Protein AF-A0AAT9WGT0-F1 (afdb_monomer_lite)

Structure (mmCIF, N/CA/C/O backbone):
data_AF-A0AAT9WGT0-F1
#
_entry.id   AF-A0AAT9WGT0-F1
#
loop_
_atom_site.group_PDB
_atom_site.id
_atom_site.type_symbol
_atom_site.label_atom_id
_atom_site.label_alt_id
_atom_site.label_comp_id
_atom_site.label_asym_id
_atom_site.label_entity_id
_atom_site.label_seq_id
_atom_site.pdbx_PDB_ins_code
_atom_site.Cartn_x
_atom_site.Cartn_y
_atom_site.Cartn_z
_atom_site.occupancy
_atom_site.B_iso_or_equiv
_atom_site.auth_seq_id
_atom_site.auth_comp_id
_atom_site.auth_asym_id
_atom_site.auth_atom_id
_atom_site.pdbx_PDB_model_num
ATOM 1 N N . MET A 1 1 ? 26.922 -27.627 -72.616 1.00 22.92 1 MET A N 1
ATOM 2 C CA . MET A 1 1 ? 28.156 -28.008 -71.895 1.00 22.92 1 MET A CA 1
ATOM 3 C C . MET A 1 1 ? 28.439 -26.977 -70.806 1.00 22.92 1 MET A C 1
ATOM 5 O O . MET A 1 1 ? 28.088 -25.823 -71.011 1.00 22.92 1 MET A O 1
ATOM 9 N N . PRO A 1 2 ? 28.958 -27.408 -69.646 1.00 31.73 2 PRO A N 1
ATOM 10 C CA . PRO A 1 2 ? 28.602 -26.884 -68.323 1.00 31.73 2 PRO A CA 1
ATOM 11 C C . PRO A 1 2 ? 29.781 -26.220 -67.585 1.00 31.73 2 PRO A C 1
ATOM 13 O O . PRO A 1 2 ? 30.921 -26.366 -68.011 1.00 31.73 2 PRO A O 1
ATOM 16 N N . ARG A 1 3 ? 29.499 -25.550 -66.454 1.00 24.75 3 ARG A N 1
ATOM 17 C CA . ARG A 1 3 ? 30.374 -25.353 -65.267 1.00 24.75 3 ARG A CA 1
ATOM 18 C C . ARG A 1 3 ? 29.529 -24.653 -64.178 1.00 24.75 3 ARG A C 1
ATOM 20 O O . ARG A 1 3 ? 29.144 -23.514 -64.373 1.00 24.75 3 ARG A O 1
ATOM 27 N N . HIS A 1 4 ? 28.903 -25.366 -63.239 1.00 22.34 4 HIS A N 1
ATOM 28 C CA . HIS A 1 4 ? 29.410 -25.942 -61.980 1.00 22.34 4 HIS A CA 1
ATOM 29 C C . HIS A 1 4 ? 29.626 -24.954 -60.807 1.00 22.34 4 HIS A C 1
ATOM 31 O O . HIS A 1 4 ? 30.454 -24.059 -60.921 1.00 22.34 4 HIS A O 1
ATOM 37 N N . PHE A 1 5 ? 28.983 -25.305 -59.667 1.00 22.56 5 PHE A N 1
ATOM 38 C CA . PHE A 1 5 ? 29.388 -25.115 -58.248 1.00 22.56 5 PHE A CA 1
ATOM 39 C C . PHE A 1 5 ? 29.314 -23.689 -57.629 1.00 22.56 5 PHE A C 1
ATOM 41 O O . PHE A 1 5 ? 29.598 -22.726 -58.315 1.00 22.56 5 PHE A O 1
ATOM 48 N N . ILE A 1 6 ? 28.930 -23.412 -56.363 1.00 23.70 6 ILE A N 1
ATOM 49 C CA . ILE A 1 6 ? 28.814 -24.143 -55.074 1.00 23.70 6 ILE A CA 1
ATOM 50 C C . ILE A 1 6 ? 27.831 -23.386 -54.128 1.00 23.70 6 ILE A C 1
ATOM 52 O O . ILE A 1 6 ? 27.679 -22.172 -54.232 1.00 23.70 6 ILE A O 1
ATOM 56 N N . ARG A 1 7 ? 27.199 -24.100 -53.176 1.00 30.45 7 ARG A N 1
ATOM 57 C CA . ARG A 1 7 ? 26.467 -23.571 -51.997 1.00 30.45 7 ARG A CA 1
ATOM 58 C C . ARG A 1 7 ? 27.414 -22.914 -50.976 1.00 30.45 7 ARG A C 1
ATOM 60 O O . ARG A 1 7 ? 28.405 -23.546 -50.642 1.00 30.45 7 ARG A O 1
ATOM 67 N N . LEU A 1 8 ? 27.027 -21.809 -50.327 1.00 23.64 8 LEU A N 1
ATOM 68 C CA . LEU A 1 8 ? 27.374 -21.556 -48.915 1.00 23.64 8 LEU A CA 1
ATOM 69 C C . LEU A 1 8 ? 26.485 -20.472 -48.289 1.00 23.64 8 LEU A C 1
ATOM 71 O O . LEU A 1 8 ? 26.276 -19.405 -48.855 1.00 23.64 8 LEU A O 1
ATOM 75 N N . ALA A 1 9 ? 25.951 -20.800 -47.115 1.00 26.11 9 ALA A N 1
ATOM 76 C CA . ALA A 1 9 ? 25.247 -19.911 -46.205 1.00 26.11 9 ALA A CA 1
ATOM 77 C C . ALA A 1 9 ? 26.239 -19.024 -45.436 1.00 26.11 9 ALA A C 1
ATOM 79 O O . ALA A 1 9 ? 27.312 -19.509 -45.093 1.00 26.11 9 ALA A O 1
ATOM 80 N N . ALA A 1 10 ? 25.842 -17.797 -45.082 1.00 22.72 10 ALA A N 1
ATOM 81 C CA . ALA A 1 10 ? 26.187 -17.159 -43.805 1.00 22.72 10 ALA A CA 1
ATOM 82 C C . ALA A 1 10 ? 25.443 -15.822 -43.631 1.00 22.72 10 ALA A C 1
ATOM 84 O O . ALA A 1 10 ? 25.569 -14.914 -44.442 1.00 22.72 10 ALA A O 1
ATOM 85 N N . ALA A 1 11 ? 24.669 -15.768 -42.547 1.00 26.77 11 ALA A N 1
ATOM 86 C CA . ALA A 1 11 ? 24.395 -14.643 -41.654 1.00 26.77 11 ALA A CA 1
ATOM 87 C C . ALA A 1 11 ? 24.560 -13.187 -42.147 1.00 26.77 11 ALA A C 1
ATOM 89 O O . ALA A 1 11 ? 25.647 -12.704 -42.448 1.00 26.77 11 ALA A O 1
ATOM 90 N N . SER A 1 12 ? 23.487 -12.417 -41.981 1.00 28.22 12 SER A N 1
ATOM 91 C CA . SER A 1 12 ? 23.551 -11.023 -41.522 1.00 28.22 12 SER A CA 1
ATOM 92 C C . SER A 1 12 ? 22.423 -10.858 -40.500 1.00 28.22 12 SER A C 1
ATOM 94 O O . SER A 1 12 ? 21.251 -10.931 -40.849 1.00 28.22 12 SER A O 1
ATOM 96 N N . LEU A 1 13 ? 22.723 -11.037 -39.209 1.00 27.61 13 LEU A N 1
ATOM 97 C CA . LEU A 1 13 ? 22.906 -9.940 -38.248 1.00 27.61 13 LEU A CA 1
ATOM 98 C C . LEU A 1 13 ? 21.848 -8.833 -38.405 1.00 27.61 13 LEU A C 1
ATOM 100 O O . LEU A 1 13 ? 22.090 -7.804 -39.024 1.00 27.61 13 LEU A O 1
ATOM 104 N N . LEU A 1 14 ? 20.688 -9.038 -37.781 1.00 28.08 14 LEU A N 1
ATOM 105 C CA . LEU A 1 14 ? 19.844 -7.945 -37.303 1.00 28.08 14 LEU A CA 1
ATOM 106 C C . LEU A 1 14 ? 20.106 -7.807 -35.803 1.00 28.08 14 LEU A C 1
ATOM 108 O O . LEU A 1 14 ? 19.532 -8.516 -34.980 1.00 28.08 14 LEU A O 1
ATOM 112 N N . CYS A 1 15 ? 21.054 -6.935 -35.470 1.00 26.89 15 CYS A N 1
ATOM 113 C CA . CYS A 1 15 ? 21.268 -6.466 -34.111 1.00 26.89 15 CYS A CA 1
ATOM 114 C C . CYS A 1 15 ? 20.320 -5.304 -33.797 1.00 26.89 15 CYS A C 1
ATOM 116 O O . CYS A 1 15 ? 20.174 -4.399 -34.611 1.00 26.89 15 CYS A O 1
ATOM 118 N N . ALA A 1 16 ? 19.831 -5.330 -32.553 1.00 29.19 16 ALA A N 1
ATOM 119 C CA . ALA A 1 16 ? 19.392 -4.215 -31.710 1.00 29.19 16 ALA A CA 1
ATOM 120 C C . ALA A 1 16 ? 18.150 -3.428 -32.187 1.00 29.19 16 ALA A C 1
ATOM 122 O O . ALA A 1 16 ? 18.155 -2.772 -33.214 1.00 29.19 16 ALA A O 1
ATOM 123 N N . GLY A 1 17 ? 17.028 -3.421 -31.465 1.00 28.05 17 GLY A N 1
ATOM 124 C CA . GLY A 1 17 ? 16.919 -3.363 -30.005 1.00 28.05 17 GLY A CA 1
ATOM 125 C C . GLY A 1 17 ? 16.641 -1.930 -29.547 1.00 28.05 17 GLY A C 1
ATOM 126 O O . GLY A 1 17 ? 17.347 -1.417 -28.687 1.00 28.05 17 GLY A O 1
ATOM 127 N N . GLY A 1 18 ? 15.647 -1.278 -30.154 1.00 27.11 18 GLY A N 1
ATOM 128 C CA . GLY A 1 18 ? 14.974 -0.123 -29.571 1.00 27.11 18 GLY A CA 1
ATOM 129 C C . GLY A 1 18 ? 13.625 -0.601 -29.052 1.00 27.11 18 GLY A C 1
ATOM 130 O O . GLY A 1 18 ? 12.832 -1.123 -29.834 1.00 27.11 18 GLY A O 1
ATOM 131 N N . ALA A 1 19 ? 13.380 -0.482 -27.748 1.00 35.91 19 ALA A N 1
ATOM 132 C CA . ALA A 1 19 ? 12.039 -0.644 -27.207 1.00 35.91 19 ALA A CA 1
ATOM 133 C C . ALA A 1 19 ? 11.169 0.454 -27.836 1.00 35.91 19 ALA A C 1
ATOM 135 O O . ALA A 1 19 ? 11.303 1.637 -27.518 1.00 35.91 19 ALA A O 1
ATOM 136 N N . ALA A 1 20 ? 10.357 0.076 -28.822 1.00 32.91 20 ALA A N 1
ATOM 137 C CA . ALA A 1 20 ? 9.420 0.985 -29.452 1.00 32.91 20 ALA A CA 1
ATOM 138 C C . ALA A 1 20 ? 8.403 1.414 -28.388 1.00 32.91 20 ALA A C 1
ATOM 140 O O . ALA A 1 20 ? 7.598 0.606 -27.929 1.00 32.91 20 ALA A O 1
ATOM 141 N N . HIS A 1 21 ? 8.466 2.681 -27.983 1.00 40.47 21 HIS A N 1
ATOM 142 C CA . HIS A 1 21 ? 7.456 3.321 -27.152 1.00 40.47 21 HIS A CA 1
ATOM 143 C C . HIS A 1 21 ? 6.182 3.450 -27.997 1.00 40.47 21 HIS A C 1
ATOM 145 O O . HIS A 1 21 ? 6.021 4.404 -28.758 1.00 40.47 21 HIS A O 1
ATOM 151 N N . ALA A 1 22 ? 5.317 2.437 -27.953 1.00 42.09 22 ALA A N 1
ATOM 152 C CA . ALA A 1 22 ? 4.058 2.447 -28.686 1.00 42.09 22 ALA A CA 1
ATOM 153 C C . ALA A 1 22 ? 3.119 3.505 -28.080 1.00 42.09 22 ALA A C 1
ATOM 155 O O . ALA A 1 22 ? 2.748 3.414 -26.911 1.00 42.09 22 ALA A O 1
ATOM 156 N N . ALA A 1 23 ? 2.747 4.515 -28.870 1.00 41.59 23 ALA A N 1
ATOM 157 C CA . ALA A 1 23 ? 1.712 5.477 -28.503 1.00 41.59 23 ALA A CA 1
ATOM 158 C C . ALA A 1 23 ? 0.333 4.799 -28.574 1.00 41.59 23 ALA A C 1
ATOM 160 O O . ALA A 1 23 ? -0.003 4.183 -29.588 1.00 41.59 23 ALA A O 1
ATOM 161 N N . LEU A 1 24 ? -0.456 4.902 -27.503 1.00 44.50 24 LEU A N 1
ATOM 162 C CA . LEU A 1 24 ? -1.753 4.233 -27.373 1.00 44.50 24 LEU A CA 1
ATOM 163 C C . LEU A 1 24 ? -2.905 5.134 -27.848 1.00 44.50 24 LEU A C 1
ATOM 165 O O . LEU A 1 24 ? -2.933 6.328 -27.549 1.00 44.50 24 LEU A O 1
ATOM 169 N N . ALA A 1 25 ? -3.885 4.564 -28.559 1.00 39.75 25 ALA A N 1
ATOM 170 C CA . ALA A 1 25 ? -5.085 5.289 -28.985 1.00 39.75 25 ALA A CA 1
ATOM 171 C C . ALA A 1 25 ? -6.086 5.447 -27.817 1.00 39.75 25 ALA A C 1
ATOM 173 O O . ALA A 1 25 ? -6.301 4.487 -27.072 1.00 39.75 25 ALA A O 1
ATOM 174 N N . PRO A 1 26 ? -6.739 6.612 -27.638 1.00 37.81 26 PRO A N 1
ATOM 175 C CA . PRO A 1 26 ? -7.698 6.812 -26.554 1.00 37.81 26 PRO A CA 1
ATOM 176 C C . PRO A 1 26 ? -8.969 5.971 -26.763 1.00 37.81 26 PRO A C 1
ATOM 178 O O . PRO A 1 26 ? -9.553 5.964 -27.844 1.00 37.81 26 PRO A O 1
ATOM 181 N N . ALA A 1 27 ? -9.435 5.303 -25.705 1.00 48.12 27 ALA A N 1
ATOM 182 C CA . ALA A 1 27 ? -10.735 4.633 -25.649 1.00 48.12 27 ALA A CA 1
ATOM 183 C C . ALA A 1 27 ? -11.414 4.954 -24.308 1.00 48.12 27 ALA A C 1
ATOM 185 O O . ALA A 1 27 ? -10.742 5.056 -23.281 1.00 48.12 27 ALA A O 1
ATOM 186 N N . GLY A 1 28 ? -12.736 5.146 -24.318 1.00 38.56 28 GLY A N 1
ATOM 187 C CA . GLY A 1 28 ? -13.513 5.424 -23.106 1.00 38.56 28 GLY A CA 1
ATOM 188 C C . GLY A 1 28 ? -13.504 4.246 -22.126 1.00 38.56 28 GLY A C 1
ATOM 189 O O . GLY A 1 28 ? -13.424 3.092 -22.550 1.00 38.56 28 GLY A O 1
ATOM 190 N N . ALA A 1 29 ? -13.593 4.539 -20.825 1.00 39.00 29 ALA A N 1
ATOM 191 C CA . ALA A 1 29 ? -13.695 3.519 -19.783 1.00 39.00 29 ALA A CA 1
ATOM 192 C C . ALA A 1 29 ? -14.965 2.676 -19.991 1.00 39.00 29 ALA A C 1
ATOM 194 O O . ALA A 1 29 ? -16.061 3.223 -20.153 1.00 39.00 29 ALA A O 1
ATOM 195 N N . LYS A 1 30 ? -14.830 1.348 -19.992 1.00 43.78 30 LYS A N 1
ATOM 196 C CA . LYS A 1 30 ? -15.971 0.435 -19.873 1.00 43.78 30 LYS A CA 1
ATOM 197 C C . LYS A 1 30 ? -16.115 0.086 -18.392 1.00 43.78 30 LYS A C 1
ATOM 199 O O . LYS A 1 30 ? -15.119 -0.318 -17.803 1.00 43.78 30 LYS A O 1
ATOM 204 N N . PRO A 1 31 ? -17.303 0.221 -17.774 1.00 43.34 31 PRO A N 1
ATOM 205 C CA . PRO A 1 31 ? -17.485 -0.216 -16.398 1.00 43.34 31 PRO A CA 1
ATOM 206 C C . PRO A 1 31 ? -17.165 -1.706 -16.309 1.00 43.34 31 PRO A C 1
ATOM 208 O O . PRO A 1 31 ? -17.758 -2.501 -17.039 1.00 43.34 31 PRO A O 1
ATOM 211 N N . LEU A 1 32 ? -16.212 -2.046 -15.439 1.00 51.53 32 LEU A N 1
ATOM 212 C CA . LEU A 1 32 ? -15.601 -3.367 -15.391 1.00 51.53 32 LEU A CA 1
ATOM 213 C C . LEU A 1 32 ? -16.633 -4.485 -15.294 1.00 51.53 32 LEU A C 1
ATOM 215 O O . LEU A 1 32 ? -16.594 -5.373 -16.133 1.00 51.53 32 LEU A O 1
ATOM 219 N N . TYR A 1 33 ? -17.575 -4.434 -14.343 1.00 55.44 33 TYR A N 1
ATOM 220 C CA . TYR A 1 33 ? -18.602 -5.470 -14.189 1.00 55.44 33 TYR A CA 1
ATOM 221 C C . TYR A 1 33 ? -19.844 -4.985 -13.433 1.00 55.44 33 TYR A C 1
ATOM 223 O O . TYR A 1 33 ? -19.772 -4.104 -12.576 1.00 55.44 33 TYR A O 1
ATOM 231 N N . GLY A 1 34 ? -20.997 -5.598 -13.719 1.00 53.25 34 GLY A N 1
ATOM 232 C CA . GLY A 1 34 ? -22.237 -5.392 -12.964 1.00 53.25 34 GLY A CA 1
ATOM 233 C C . GLY A 1 34 ? -22.398 -6.402 -11.820 1.00 53.25 34 GLY A C 1
ATOM 234 O O . GLY A 1 34 ? -21.659 -7.378 -11.718 1.00 53.25 34 GLY A O 1
ATOM 235 N N . ARG A 1 35 ? -23.441 -6.240 -10.987 1.00 56.22 35 ARG A N 1
ATOM 236 C CA . ARG A 1 35 ? -23.780 -7.188 -9.894 1.00 56.22 35 ARG A CA 1
ATOM 237 C C . ARG A 1 35 ? -23.865 -8.663 -10.334 1.00 56.22 35 ARG A C 1
ATOM 239 O O . ARG A 1 35 ? -23.688 -9.552 -9.507 1.00 56.22 35 ARG A O 1
ATOM 246 N N . ALA A 1 36 ? -24.150 -8.930 -11.609 1.00 55.84 36 ALA A N 1
ATOM 247 C CA . ALA A 1 36 ? -24.270 -10.281 -12.160 1.00 55.84 36 ALA A CA 1
ATOM 248 C C . ALA A 1 36 ? -22.932 -11.048 -12.215 1.00 55.84 36 ALA A C 1
ATOM 250 O O . ALA A 1 36 ? -22.929 -12.276 -12.181 1.00 55.84 36 ALA A O 1
ATOM 251 N N . ASP A 1 37 ? -21.796 -10.350 -12.241 1.00 66.19 37 ASP A N 1
ATOM 252 C CA . ASP A 1 37 ? -20.467 -10.967 -12.328 1.00 66.19 37 ASP A CA 1
ATOM 253 C C . ASP A 1 37 ? -19.842 -11.255 -10.951 1.00 66.19 37 ASP A C 1
ATOM 255 O O . ASP A 1 37 ? -18.788 -11.892 -10.859 1.00 66.19 37 ASP A O 1
ATOM 259 N N . CYS A 1 38 ? -20.509 -10.838 -9.869 1.00 70.25 38 CYS A N 1
ATOM 260 C CA . CYS A 1 38 ? -20.017 -10.932 -8.495 1.00 70.25 38 CYS A CA 1
ATOM 261 C C . CYS A 1 38 ? -19.616 -12.355 -8.088 1.00 70.25 38 CYS A C 1
ATOM 263 O O . CYS A 1 38 ? -18.569 -12.548 -7.472 1.00 70.25 38 CYS A O 1
ATOM 265 N N . ALA A 1 39 ? -20.410 -13.366 -8.458 1.00 65.75 39 ALA A N 1
ATOM 266 C CA . ALA A 1 39 ? -20.108 -14.758 -8.124 1.00 65.75 39 ALA A CA 1
ATOM 267 C C . ALA A 1 39 ? -18.830 -15.255 -8.824 1.00 65.75 39 ALA A C 1
ATOM 269 O O . ALA A 1 39 ? -18.013 -15.928 -8.201 1.00 65.75 39 ALA A O 1
ATOM 270 N N . ARG A 1 40 ? -18.616 -14.869 -10.091 1.00 65.94 40 ARG A N 1
ATOM 271 C CA . ARG A 1 40 ? -17.424 -15.233 -10.875 1.00 65.94 40 ARG A CA 1
ATOM 272 C C . ARG A 1 40 ? -16.168 -14.568 -10.315 1.00 65.94 40 ARG A C 1
ATOM 274 O O . ARG A 1 40 ? -15.143 -15.224 -10.132 1.00 65.94 40 ARG A O 1
ATOM 281 N N . MET A 1 41 ? -16.260 -13.273 -10.011 1.00 66.31 41 MET A N 1
ATOM 282 C CA . MET A 1 41 ? -15.137 -12.514 -9.466 1.00 66.31 41 MET A CA 1
ATOM 283 C C . MET A 1 41 ? -14.771 -12.990 -8.057 1.00 66.31 41 MET A C 1
ATOM 285 O O . MET A 1 41 ? -13.594 -13.192 -7.784 1.00 66.31 41 MET A O 1
ATOM 289 N N . LEU A 1 42 ? -15.735 -13.269 -7.177 1.00 68.38 42 LEU A N 1
ATOM 290 C CA . LEU A 1 42 ? -15.436 -13.830 -5.852 1.00 68.38 42 LEU A CA 1
ATOM 291 C C . LEU A 1 42 ? -14.848 -15.249 -5.932 1.00 68.38 42 LEU A C 1
ATOM 293 O O . LEU A 1 42 ? -13.965 -15.587 -5.148 1.00 68.38 42 LEU A O 1
ATOM 297 N N . ALA A 1 43 ? -15.281 -16.062 -6.902 1.00 63.84 43 ALA A N 1
ATOM 298 C CA . ALA A 1 43 ? -14.835 -17.448 -7.075 1.00 63.84 43 ALA A CA 1
ATOM 299 C C . ALA A 1 43 ? -13.426 -17.606 -7.673 1.00 63.84 43 ALA A C 1
ATOM 301 O O . ALA A 1 43 ? -12.976 -18.728 -7.897 1.00 63.84 43 ALA A O 1
ATOM 302 N N . GLY A 1 44 ? -12.710 -16.517 -7.961 1.00 58.69 44 GLY A N 1
ATOM 303 C CA . GLY A 1 44 ? -11.356 -16.643 -8.499 1.00 58.69 44 GLY A CA 1
ATOM 304 C C . GLY A 1 44 ? -11.302 -16.987 -9.997 1.00 58.69 44 GLY A C 1
ATOM 305 O O . GLY A 1 44 ? -10.216 -17.185 -10.533 1.00 58.69 44 GLY A O 1
ATOM 306 N N . THR A 1 45 ? -12.434 -17.020 -10.706 1.00 52.50 45 THR A N 1
ATOM 307 C CA . THR A 1 45 ? -12.472 -17.418 -12.122 1.00 52.50 45 THR A CA 1
ATOM 308 C C . THR A 1 45 ? -12.053 -16.247 -13.027 1.00 52.50 45 THR A C 1
ATOM 310 O O . THR A 1 45 ? -12.518 -15.129 -12.790 1.00 52.50 45 THR A O 1
ATOM 313 N N . PRO A 1 46 ? -11.186 -16.451 -14.039 1.00 48.38 46 PRO A N 1
ATOM 314 C CA . PRO A 1 46 ? -10.789 -15.394 -14.973 1.00 48.38 46 PRO A CA 1
ATOM 315 C C . PRO A 1 46 ? -12.004 -14.770 -15.675 1.00 48.38 46 PRO A C 1
ATOM 317 O O . PRO A 1 46 ? -12.923 -15.499 -16.060 1.00 48.38 46 PRO A O 1
ATOM 320 N N . ALA A 1 47 ? -12.014 -13.447 -15.878 1.00 49.75 47 ALA A N 1
ATOM 321 C CA . ALA A 1 47 ? -12.807 -12.881 -16.966 1.00 49.75 47 ALA A CA 1
ATOM 322 C C . ALA A 1 47 ? -12.094 -13.167 -18.300 1.00 49.75 47 ALA A C 1
ATOM 324 O O . ALA A 1 47 ? -10.996 -13.736 -18.324 1.00 49.75 47 ALA A O 1
ATOM 325 N N . ALA A 1 48 ? -12.750 -12.842 -19.417 1.00 48.34 48 ALA A N 1
ATOM 326 C CA . ALA A 1 48 ? -12.138 -13.001 -20.730 1.00 48.34 48 ALA A CA 1
ATOM 327 C C . ALA A 1 48 ? -10.754 -12.313 -20.738 1.00 48.34 48 ALA A C 1
ATOM 329 O O . ALA A 1 48 ? -10.626 -11.224 -20.177 1.00 48.34 48 ALA A O 1
ATOM 330 N N . PRO A 1 49 ? -9.713 -12.952 -21.306 1.00 50.28 49 PRO A N 1
ATOM 331 C CA . PRO A 1 49 ? -8.384 -12.356 -21.371 1.00 50.28 49 PRO A CA 1
ATOM 332 C C . PRO A 1 49 ? -8.464 -10.984 -22.038 1.00 50.28 49 PRO A C 1
ATOM 334 O O . PRO A 1 49 ? -9.330 -10.791 -22.894 1.00 50.28 49 PRO A O 1
ATOM 337 N N . ILE A 1 50 ? -7.547 -10.081 -21.659 1.00 53.88 50 ILE A N 1
ATOM 338 C CA . ILE A 1 50 ? -7.341 -8.786 -22.321 1.00 53.88 50 ILE A CA 1
ATOM 339 C C . ILE A 1 50 ? -7.589 -8.950 -23.811 1.00 53.88 50 ILE A C 1
ATOM 341 O O . ILE A 1 50 ? -6.968 -9.806 -24.455 1.00 53.88 50 ILE A O 1
ATOM 345 N N . ASP A 1 51 ? -8.540 -8.165 -24.316 1.00 52.47 51 ASP A N 1
ATOM 346 C CA . ASP A 1 51 ? -8.886 -8.152 -25.725 1.00 52.47 51 ASP A CA 1
ATOM 347 C C . ASP A 1 51 ? -7.585 -8.082 -26.533 1.00 52.47 51 ASP A C 1
ATOM 349 O O . ASP A 1 51 ? -6.707 -7.261 -26.237 1.00 52.47 51 ASP A O 1
ATOM 353 N N . ARG A 1 52 ? -7.43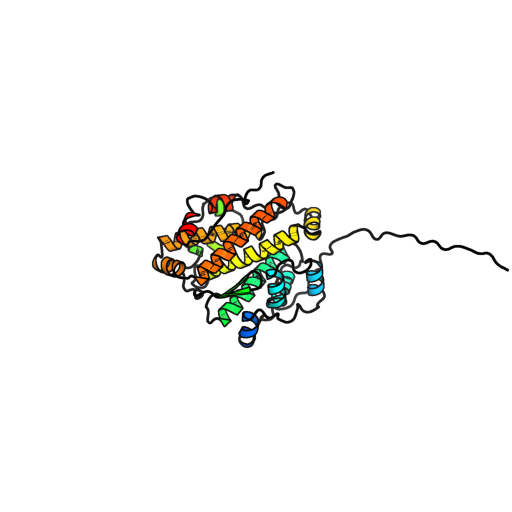6 -8.971 -27.526 1.00 54.53 52 ARG A N 1
ATOM 354 C CA . ARG A 1 52 ? -6.217 -9.154 -28.343 1.00 54.53 52 ARG A CA 1
ATOM 355 C C . ARG A 1 52 ? -5.978 -7.973 -29.297 1.00 54.53 52 ARG A C 1
ATOM 357 O O . ARG A 1 52 ? -5.509 -8.141 -30.420 1.00 54.53 52 ARG A O 1
ATOM 364 N N . THR A 1 53 ? -6.329 -6.775 -28.854 1.00 61.41 53 THR A N 1
ATOM 365 C CA . THR A 1 53 ? -5.908 -5.494 -29.397 1.00 61.41 53 THR A CA 1
ATOM 366 C C . THR A 1 53 ? -4.382 -5.437 -29.477 1.00 61.41 53 THR A C 1
ATOM 368 O O . THR A 1 53 ? -3.675 -6.104 -28.715 1.00 61.41 53 THR A O 1
ATOM 371 N N . ALA A 1 54 ? -3.863 -4.629 -30.403 1.00 66.00 54 ALA A N 1
ATOM 372 C CA . ALA A 1 54 ? -2.422 -4.415 -30.539 1.00 66.00 54 ALA A CA 1
ATOM 373 C C . ALA A 1 54 ? -1.786 -3.957 -29.210 1.00 66.00 54 ALA A C 1
ATOM 375 O O . ALA A 1 54 ? -0.702 -4.419 -28.863 1.00 66.00 54 ALA A O 1
ATOM 376 N N . ASP A 1 55 ? -2.507 -3.140 -28.437 1.00 61.78 55 ASP A N 1
ATOM 377 C CA . ASP A 1 55 ? -2.103 -2.653 -27.114 1.00 61.78 55 ASP A CA 1
ATOM 378 C C . ASP A 1 55 ? -1.961 -3.796 -26.098 1.00 61.78 55 ASP A C 1
ATOM 380 O O . ASP A 1 55 ? -0.950 -3.900 -25.405 1.00 61.78 55 ASP A O 1
ATOM 384 N N . GLY A 1 56 ? -2.952 -4.692 -26.037 1.00 68.44 56 GLY A N 1
ATOM 385 C CA . GLY A 1 56 ? -2.914 -5.873 -25.176 1.00 68.44 56 GLY A CA 1
ATOM 386 C C . GLY A 1 56 ? -1.765 -6.814 -25.535 1.00 68.44 56 GLY A C 1
ATOM 387 O O . GLY A 1 56 ? -1.079 -7.322 -24.651 1.00 68.44 56 GLY A O 1
ATOM 388 N N . ALA A 1 57 ? -1.499 -6.999 -26.831 1.00 70.25 57 ALA A N 1
ATOM 389 C CA . ALA A 1 57 ? -0.358 -7.780 -27.301 1.00 70.25 57 ALA A CA 1
ATOM 390 C C . ALA A 1 57 ? 0.988 -7.120 -26.952 1.00 70.25 57 ALA A C 1
ATOM 392 O O . ALA A 1 57 ? 1.904 -7.816 -26.522 1.00 70.25 57 ALA A O 1
ATOM 393 N N . ALA A 1 58 ? 1.105 -5.795 -27.091 1.00 68.19 58 ALA A N 1
ATOM 394 C CA . ALA A 1 58 ? 2.308 -5.049 -26.723 1.00 68.19 58 ALA A CA 1
ATOM 395 C C . ALA A 1 58 ? 2.575 -5.107 -25.211 1.00 68.19 58 ALA A C 1
ATOM 397 O O . ALA A 1 58 ? 3.704 -5.367 -24.801 1.00 68.19 58 ALA A O 1
ATOM 398 N N . LEU A 1 59 ? 1.536 -4.950 -24.384 1.00 72.56 59 LEU A N 1
ATOM 399 C CA . LEU A 1 59 ? 1.634 -5.095 -22.933 1.00 72.56 59 LEU A CA 1
ATOM 400 C C . LEU A 1 59 ? 2.060 -6.513 -22.539 1.00 72.56 59 LEU A C 1
ATOM 402 O O . LEU A 1 59 ? 2.994 -6.674 -21.762 1.00 72.56 59 LEU A O 1
ATOM 406 N N . LEU A 1 60 ? 1.419 -7.545 -23.093 1.00 72.94 60 LEU A N 1
ATOM 407 C CA . LEU A 1 60 ? 1.780 -8.943 -22.829 1.00 72.94 60 LEU A CA 1
ATOM 408 C C . LEU A 1 60 ? 3.174 -9.312 -23.355 1.00 72.94 60 LEU A C 1
ATOM 410 O O . LEU A 1 60 ? 3.785 -10.241 -22.840 1.00 72.94 60 LEU A O 1
ATOM 414 N N . ALA A 1 61 ? 3.681 -8.613 -24.372 1.00 69.75 61 ALA A N 1
ATOM 415 C CA . ALA A 1 61 ? 5.057 -8.765 -24.835 1.00 69.75 61 ALA A CA 1
ATOM 416 C C . ALA A 1 61 ? 6.063 -8.041 -23.921 1.00 69.75 61 ALA A C 1
ATOM 418 O O . ALA A 1 61 ? 7.188 -8.512 -23.761 1.00 69.75 61 ALA A O 1
ATOM 419 N N . ALA A 1 62 ? 5.669 -6.907 -23.330 1.00 65.88 62 ALA A N 1
ATOM 420 C CA . ALA A 1 62 ? 6.501 -6.108 -22.429 1.00 65.88 62 ALA A CA 1
ATOM 421 C C . ALA A 1 62 ? 6.552 -6.669 -20.999 1.00 65.88 62 ALA A C 1
ATOM 423 O O . ALA A 1 62 ? 7.578 -6.554 -20.331 1.00 65.88 62 ALA A O 1
ATOM 424 N N . LEU A 1 63 ? 5.466 -7.290 -20.539 1.00 70.81 63 LEU A N 1
ATOM 425 C CA . LEU A 1 63 ? 5.399 -8.047 -19.296 1.00 70.81 63 LEU A CA 1
ATOM 426 C C . LEU A 1 63 ? 5.897 -9.468 -19.584 1.00 70.81 63 LEU A C 1
ATOM 428 O O . LEU A 1 63 ? 5.165 -10.241 -20.205 1.00 70.81 63 LEU A O 1
ATOM 432 N N . PRO A 1 64 ? 7.102 -9.877 -19.147 1.00 58.06 64 PRO A N 1
ATOM 433 C CA . PRO A 1 64 ? 7.465 -11.287 -19.241 1.00 58.06 64 PRO A CA 1
ATOM 434 C C . PRO A 1 64 ? 6.400 -12.085 -18.478 1.00 58.06 64 PRO A C 1
ATOM 436 O O . PRO A 1 64 ? 5.898 -11.569 -17.480 1.00 58.06 64 PRO A O 1
ATOM 439 N N . ALA A 1 65 ? 6.034 -13.272 -18.986 1.00 59.59 65 ALA A N 1
ATOM 440 C CA . ALA A 1 65 ? 4.917 -14.125 -18.540 1.00 59.59 65 ALA A CA 1
ATOM 441 C C . ALA A 1 65 ? 4.453 -13.853 -17.095 1.00 59.59 65 ALA A C 1
ATOM 443 O O . ALA A 1 65 ? 5.314 -13.830 -16.220 1.00 59.59 65 ALA A O 1
ATOM 444 N N . PRO A 1 66 ? 3.137 -13.687 -16.831 1.00 59.09 66 PRO A N 1
ATOM 445 C CA . PRO A 1 66 ? 2.613 -13.064 -15.613 1.00 59.09 66 PRO A CA 1
ATOM 446 C C . PRO A 1 66 ? 3.382 -13.496 -14.362 1.00 59.09 66 PRO A C 1
ATOM 448 O O . PRO A 1 66 ? 3.244 -14.623 -13.888 1.00 59.09 66 PRO A O 1
ATOM 451 N N . GLN A 1 67 ? 4.237 -12.586 -13.885 1.00 65.19 67 GLN A N 1
ATOM 452 C CA . GLN A 1 67 ? 5.318 -12.908 -12.946 1.00 65.19 67 GLN A CA 1
ATOM 453 C C . GLN A 1 67 ? 4.813 -13.236 -11.541 1.00 65.19 67 GLN A C 1
ATOM 455 O O . GLN A 1 67 ? 5.500 -13.896 -10.765 1.00 65.19 67 GLN A O 1
ATOM 460 N N . SER A 1 68 ? 3.589 -12.814 -11.221 1.00 75.75 68 SER A N 1
ATOM 461 C CA . SER A 1 68 ? 2.932 -13.127 -9.962 1.00 75.75 68 SER A CA 1
ATOM 462 C C . SER A 1 68 ? 1.460 -13.499 -10.174 1.00 75.75 68 SER A C 1
ATOM 464 O O . SER A 1 68 ? 0.816 -13.025 -11.122 1.00 75.75 68 SER A O 1
ATOM 466 N N . PRO A 1 69 ? 0.876 -14.306 -9.267 1.00 84.50 69 PRO A N 1
ATOM 467 C CA . PRO A 1 69 ? -0.562 -14.561 -9.245 1.00 84.50 69 PRO A CA 1
ATOM 468 C C . PRO A 1 69 ? -1.404 -13.279 -9.205 1.00 84.50 69 PRO A C 1
ATOM 470 O O . PRO A 1 69 ? -2.503 -13.262 -9.756 1.00 84.50 69 PRO A O 1
ATOM 473 N N . GLN A 1 70 ? -0.886 -12.201 -8.602 1.00 86.25 70 GLN A N 1
ATOM 474 C CA . GLN A 1 70 ? -1.555 -10.902 -8.576 1.00 86.25 70 GLN A CA 1
ATOM 475 C C . GLN A 1 70 ? -1.651 -10.287 -9.972 1.00 86.25 70 GLN A C 1
ATOM 477 O O . GLN A 1 70 ? -2.737 -9.919 -10.401 1.00 86.25 70 GLN A O 1
ATOM 482 N N . VAL A 1 71 ? -0.547 -10.250 -10.720 1.00 82.31 71 VAL A N 1
ATOM 483 C CA . VAL A 1 71 ? -0.525 -9.723 -12.094 1.00 82.31 71 VAL A CA 1
ATOM 484 C C . VAL A 1 71 ? -1.479 -10.510 -12.989 1.00 82.31 71 VAL A C 1
ATOM 486 O O . VAL A 1 71 ? -2.305 -9.921 -13.684 1.00 82.31 71 VAL A O 1
ATOM 489 N N . ALA A 1 72 ? -1.429 -11.846 -12.929 1.00 81.19 72 ALA A N 1
ATOM 490 C CA . ALA A 1 72 ? -2.350 -12.701 -13.681 1.00 81.19 72 ALA A CA 1
ATOM 491 C C . ALA A 1 72 ? -3.815 -12.383 -13.350 1.00 81.19 72 ALA A C 1
ATOM 493 O O . ALA A 1 72 ? -4.667 -12.302 -14.235 1.00 81.19 72 ALA A O 1
ATOM 494 N N . ARG A 1 73 ? -4.099 -12.180 -12.063 1.00 82.44 73 ARG A N 1
ATOM 495 C CA . ARG A 1 73 ? -5.432 -11.881 -11.566 1.00 82.44 73 ARG A CA 1
ATOM 496 C C . ARG A 1 73 ? -5.929 -10.507 -11.989 1.00 82.44 73 ARG A C 1
ATOM 498 O O . ARG A 1 73 ? -7.081 -10.415 -12.404 1.00 82.44 73 ARG A O 1
ATOM 505 N N . THR A 1 74 ? -5.091 -9.479 -11.927 1.00 84.12 74 THR A N 1
ATOM 506 C CA . THR A 1 74 ? -5.443 -8.130 -12.378 1.00 84.12 74 THR A CA 1
ATOM 507 C C . THR A 1 74 ? -5.663 -8.095 -13.882 1.00 84.12 74 THR A C 1
ATOM 509 O O . THR A 1 74 ? -6.651 -7.529 -14.322 1.00 84.12 74 THR A O 1
ATOM 512 N N . LEU A 1 75 ? -4.839 -8.773 -14.686 1.00 80.25 75 LEU A N 1
ATOM 513 C CA . LEU A 1 75 ? -5.056 -8.846 -16.138 1.00 80.25 75 LEU A CA 1
ATOM 514 C C . LEU A 1 75 ? -6.350 -9.596 -16.487 1.00 80.25 75 LEU A C 1
ATOM 516 O O . LEU A 1 75 ? -7.094 -9.175 -17.369 1.00 80.25 75 LEU A O 1
ATOM 520 N N . ALA A 1 76 ? -6.632 -10.698 -15.788 1.00 76.19 76 ALA A N 1
ATOM 521 C CA . ALA A 1 76 ? -7.833 -11.496 -16.012 1.00 76.19 76 ALA A CA 1
ATOM 522 C C . ALA A 1 76 ? -9.107 -10.845 -15.469 1.00 76.19 76 ALA A C 1
ATOM 524 O O . ALA A 1 76 ? -10.189 -11.145 -15.951 1.00 76.19 76 ALA A O 1
ATOM 525 N N . GLY A 1 77 ? -9.006 -10.039 -14.414 1.00 73.38 77 GLY A N 1
ATOM 526 C CA . GLY A 1 77 ? -10.143 -9.391 -13.774 1.00 73.38 77 GLY A CA 1
ATOM 527 C C . GLY A 1 77 ? -10.372 -7.985 -14.308 1.00 73.38 77 GLY A C 1
ATOM 528 O O . GLY A 1 77 ? -11.490 -7.648 -14.641 1.00 73.38 77 GLY A O 1
ATOM 529 N N . ALA A 1 78 ? -9.328 -7.177 -14.422 1.00 78.12 78 ALA A N 1
ATOM 530 C CA . ALA A 1 78 ? -9.380 -5.749 -14.719 1.00 78.12 78 ALA A CA 1
ATOM 531 C C . ALA A 1 78 ? -8.459 -5.326 -15.874 1.00 78.12 78 ALA A C 1
ATOM 533 O O . ALA A 1 78 ? -7.961 -4.204 -15.905 1.00 78.12 78 ALA A O 1
ATOM 534 N N . GLY A 1 79 ? -8.250 -6.208 -16.855 1.00 78.19 79 GLY A N 1
ATOM 535 C CA . GLY A 1 79 ? -7.405 -5.925 -18.015 1.00 78.19 79 GLY A CA 1
ATOM 536 C C . GLY A 1 79 ? -7.798 -4.663 -18.797 1.00 78.19 79 GLY A C 1
ATOM 537 O O . GLY A 1 79 ? -6.921 -3.927 -19.246 1.00 78.19 79 GLY A O 1
ATOM 538 N N . ASP A 1 80 ? -9.096 -4.368 -18.901 1.00 75.06 80 ASP A N 1
ATOM 539 C CA . ASP A 1 80 ? -9.589 -3.150 -19.556 1.00 75.06 80 ASP A CA 1
ATOM 540 C C . ASP A 1 80 ? -9.201 -1.872 -18.790 1.00 75.06 80 ASP A C 1
ATOM 542 O O . ASP A 1 80 ? -8.843 -0.878 -19.424 1.00 75.06 80 ASP A O 1
ATOM 546 N N . GLU A 1 81 ? -9.192 -1.899 -17.451 1.00 81.00 81 GLU A N 1
ATOM 547 C CA . GLU A 1 81 ? -8.700 -0.772 -16.640 1.00 81.00 81 GLU A CA 1
ATOM 548 C C . GLU A 1 81 ? -7.195 -0.600 -16.787 1.00 81.00 81 GLU A C 1
ATOM 550 O O . GLU A 1 81 ? -6.723 0.523 -16.939 1.00 81.00 81 GLU A O 1
ATOM 555 N N . VAL A 1 82 ? -6.436 -1.702 -16.817 1.00 84.81 82 VAL A N 1
ATOM 556 C CA . VAL A 1 82 ? -4.989 -1.637 -17.067 1.00 84.81 82 VAL A CA 1
ATOM 557 C C . VAL A 1 82 ? -4.725 -0.916 -18.393 1.00 84.81 82 VAL A C 1
ATOM 559 O O . VAL A 1 82 ? -3.936 0.027 -18.444 1.00 84.81 82 VAL A O 1
ATOM 562 N N . LEU A 1 83 ? -5.424 -1.297 -19.468 1.00 80.06 83 LEU A N 1
ATOM 563 C CA . LEU A 1 83 ? -5.286 -0.633 -20.767 1.00 80.06 83 LEU A CA 1
ATOM 564 C C . LEU A 1 83 ? -5.756 0.827 -20.744 1.00 80.06 83 LEU A C 1
ATOM 566 O O . LEU A 1 83 ? -5.148 1.672 -21.402 1.00 80.06 83 LEU A O 1
ATOM 570 N N . TRP A 1 84 ? -6.826 1.143 -20.012 1.00 81.00 84 TRP A N 1
ATOM 571 C CA . TRP A 1 84 ? -7.311 2.515 -19.874 1.00 81.00 84 TRP A CA 1
ATOM 572 C C . TRP A 1 84 ? -6.286 3.420 -19.182 1.00 81.00 84 TRP A C 1
ATOM 574 O O . TRP A 1 84 ? -5.986 4.501 -19.692 1.00 81.00 84 TRP A O 1
ATOM 584 N N . TRP A 1 85 ? -5.687 2.965 -18.081 1.00 83.69 85 TRP A N 1
ATOM 585 C CA . TRP A 1 85 ? -4.653 3.713 -17.368 1.00 83.69 85 TRP A CA 1
ATOM 586 C C . TRP A 1 85 ? -3.388 3.904 -18.197 1.00 83.69 85 TRP A C 1
ATOM 588 O O . TRP A 1 85 ? -2.847 5.008 -18.245 1.00 83.69 85 TRP A O 1
ATOM 598 N N . LEU A 1 86 ? -2.958 2.875 -18.928 1.00 81.88 86 LEU A N 1
ATOM 599 C CA . LEU A 1 86 ? -1.837 3.002 -19.861 1.00 81.88 86 LEU A CA 1
ATOM 600 C C . LEU A 1 86 ? -2.128 4.043 -20.952 1.00 81.88 86 LEU A C 1
ATOM 602 O O . LEU A 1 86 ? -1.289 4.901 -21.229 1.00 81.88 86 LEU A O 1
ATOM 606 N N . ARG A 1 87 ? -3.340 4.039 -21.527 1.00 79.38 87 ARG A N 1
ATOM 607 C CA . ARG A 1 87 ? -3.775 5.057 -22.504 1.00 79.38 87 ARG A CA 1
ATOM 608 C C . ARG A 1 87 ? -3.783 6.454 -21.907 1.00 79.38 87 ARG A C 1
ATOM 610 O O . ARG A 1 87 ? -3.329 7.391 -22.556 1.00 79.38 87 ARG A O 1
ATOM 617 N N . ARG A 1 88 ? -4.275 6.591 -20.676 1.00 79.81 88 ARG A N 1
ATOM 618 C CA . ARG A 1 88 ? -4.298 7.862 -19.950 1.00 79.81 88 ARG A CA 1
ATOM 619 C C . ARG A 1 88 ? -2.888 8.401 -19.703 1.00 79.81 88 ARG A C 1
ATOM 621 O O . ARG A 1 88 ? -2.682 9.605 -19.822 1.00 79.81 88 ARG A O 1
ATOM 628 N N . ASN A 1 89 ? -1.938 7.520 -19.407 1.00 79.19 89 ASN A N 1
ATOM 629 C CA . ASN A 1 89 ? -0.530 7.871 -19.225 1.00 79.19 89 ASN A CA 1
ATOM 630 C C . ASN A 1 89 ? 0.199 8.133 -20.556 1.00 79.19 89 ASN A C 1
ATOM 632 O O . ASN A 1 89 ? 1.261 8.751 -20.561 1.00 79.19 89 ASN A O 1
ATOM 636 N N . GLY A 1 90 ? -0.364 7.690 -21.686 1.00 75.56 90 GLY A N 1
ATOM 637 C CA . GLY A 1 90 ? 0.137 7.962 -23.036 1.00 75.56 90 GLY A CA 1
ATOM 638 C C . GLY A 1 90 ? 1.412 7.204 -23.421 1.00 75.56 90 GLY A C 1
ATOM 639 O O . GLY A 1 90 ? 1.949 7.430 -24.504 1.00 75.56 90 GLY A O 1
ATOM 640 N N . LYS A 1 91 ? 1.899 6.308 -22.556 1.00 74.31 91 LYS A N 1
ATOM 641 C CA . LYS A 1 91 ? 3.126 5.523 -22.734 1.00 74.31 91 LYS A CA 1
ATOM 642 C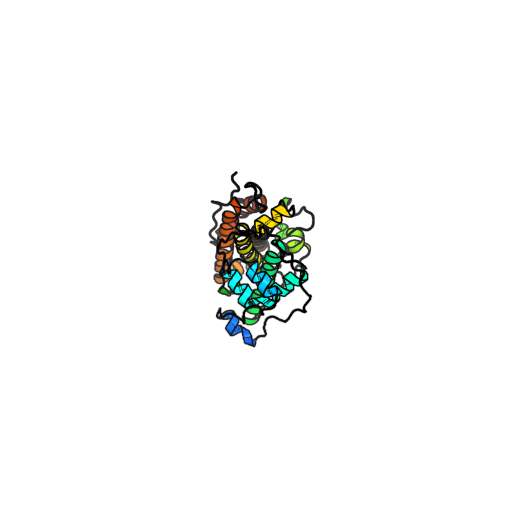 C . LYS A 1 91 ? 3.013 4.176 -22.018 1.00 74.31 91 LYS A C 1
ATOM 644 O O . LYS A 1 91 ? 2.241 4.044 -21.072 1.00 74.31 91 LYS A O 1
ATOM 649 N N . ILE A 1 92 ? 3.790 3.196 -22.481 1.00 74.94 92 ILE A N 1
ATOM 650 C CA . ILE A 1 92 ? 4.036 1.929 -21.781 1.00 74.94 92 ILE A CA 1
ATOM 651 C C . ILE A 1 92 ? 5.487 1.959 -21.313 1.00 74.94 92 ILE A C 1
ATOM 653 O O . ILE A 1 92 ? 6.410 1.724 -22.092 1.00 74.94 92 ILE A O 1
ATOM 657 N N . ASP A 1 93 ? 5.676 2.275 -20.043 1.00 75.06 93 ASP A N 1
ATOM 658 C CA . ASP A 1 93 ? 6.963 2.278 -19.362 1.00 75.06 93 ASP A CA 1
ATOM 659 C C . ASP A 1 93 ? 6.839 1.722 -17.937 1.00 75.06 93 ASP A C 1
ATOM 661 O O . ASP A 1 93 ? 5.760 1.308 -17.519 1.00 75.06 93 ASP A O 1
ATOM 665 N N . PHE A 1 94 ? 7.948 1.671 -17.196 1.00 74.62 94 PHE A N 1
ATOM 666 C CA . PHE A 1 94 ? 7.979 1.094 -15.847 1.00 74.62 94 PHE A CA 1
ATOM 667 C C . PHE A 1 94 ? 6.923 1.698 -14.919 1.00 74.62 94 PHE A C 1
ATOM 669 O O . PHE A 1 94 ? 6.184 0.978 -14.251 1.00 74.62 94 PHE A O 1
ATOM 676 N N . ASP A 1 95 ? 6.852 3.026 -14.925 1.00 80.00 95 ASP A N 1
ATOM 677 C CA . ASP A 1 95 ? 6.009 3.822 -14.045 1.00 80.00 95 ASP A CA 1
ATOM 678 C C . ASP A 1 95 ? 4.530 3.691 -14.411 1.00 80.00 95 ASP A C 1
ATOM 680 O O . ASP A 1 95 ? 3.689 3.354 -13.576 1.00 80.00 95 ASP A O 1
ATOM 684 N N . SER A 1 96 ? 4.209 3.873 -15.693 1.00 82.94 96 SER A N 1
ATOM 685 C CA . SER A 1 96 ? 2.837 3.767 -16.192 1.00 82.94 96 SER A CA 1
ATOM 686 C C . SER A 1 96 ? 2.274 2.355 -16.061 1.00 82.94 96 SER A C 1
ATOM 688 O O . SER A 1 96 ? 1.083 2.217 -15.787 1.00 82.94 96 SER A O 1
ATOM 690 N N . VAL A 1 97 ? 3.103 1.316 -16.211 1.00 84.12 97 VAL A N 1
ATOM 691 C CA . VAL A 1 97 ? 2.699 -0.078 -15.994 1.00 84.12 97 VAL A CA 1
ATOM 692 C C . VAL A 1 97 ? 2.427 -0.332 -14.514 1.00 84.12 97 VAL A C 1
ATOM 694 O O . VAL A 1 97 ? 1.344 -0.812 -14.191 1.00 84.12 97 VAL A O 1
ATOM 697 N N . ALA A 1 98 ? 3.346 0.019 -13.610 1.00 87.38 98 ALA A N 1
ATOM 698 C CA . ALA A 1 98 ? 3.121 -0.152 -12.173 1.00 87.38 98 ALA A CA 1
ATOM 699 C C . ALA A 1 98 ? 1.865 0.609 -11.704 1.00 87.38 98 ALA A C 1
ATOM 701 O O . ALA A 1 98 ? 1.007 0.026 -11.042 1.00 87.38 98 ALA A O 1
ATOM 702 N N . THR A 1 99 ? 1.705 1.859 -12.148 1.00 88.44 99 THR A N 1
ATOM 703 C CA . THR A 1 99 ? 0.526 2.697 -11.876 1.00 88.44 99 THR A CA 1
ATOM 704 C C . THR A 1 99 ? -0.758 2.072 -12.421 1.00 88.44 99 THR A C 1
ATOM 706 O O . THR A 1 99 ? -1.756 1.988 -11.716 1.00 88.44 99 THR A O 1
ATOM 709 N N . ALA A 1 100 ? -0.759 1.5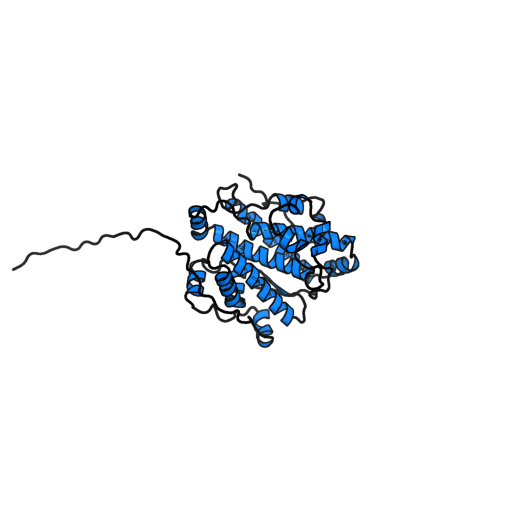78 -13.662 1.00 89.19 100 ALA A N 1
ATOM 710 C CA . ALA A 1 100 ? -1.953 0.970 -14.245 1.00 89.19 100 ALA A CA 1
ATOM 711 C C . ALA A 1 100 ? -2.412 -0.276 -13.476 1.00 89.19 100 ALA A C 1
ATOM 713 O O . ALA A 1 100 ? -3.611 -0.496 -13.317 1.00 89.19 100 ALA A O 1
ATOM 714 N N . PHE A 1 101 ? -1.475 -1.085 -12.978 1.00 91.31 101 PHE A N 1
ATOM 715 C CA . PHE A 1 101 ? -1.800 -2.235 -12.134 1.00 91.31 101 PHE A CA 1
ATOM 716 C C . PHE A 1 101 ? -2.259 -1.838 -10.730 1.00 91.31 101 PHE A C 1
ATOM 718 O O . PHE A 1 101 ? -3.179 -2.476 -10.216 1.00 91.31 101 PHE A O 1
ATOM 725 N N . HIS A 1 102 ? -1.649 -0.807 -10.136 1.00 94.19 102 HIS A N 1
ATOM 726 C CA . HIS A 1 102 ? -2.073 -0.210 -8.864 1.00 94.19 102 HIS A CA 1
ATOM 727 C C . HIS A 1 102 ? -3.545 0.204 -8.936 1.00 94.19 102 HIS A C 1
ATOM 729 O O . HIS A 1 102 ? -4.387 -0.284 -8.188 1.00 94.19 102 HIS A O 1
ATOM 735 N N . GLU A 1 103 ? -3.890 1.009 -9.933 1.00 91.81 103 GLU A N 1
ATOM 736 C CA . GLU A 1 103 ? -5.240 1.542 -10.076 1.00 91.81 103 GLU A CA 1
ATOM 737 C C . GLU A 1 103 ? -6.264 0.479 -10.511 1.00 91.81 103 GLU A C 1
ATOM 739 O O . GLU A 1 103 ? -7.404 0.453 -10.038 1.00 91.81 103 GLU A O 1
ATOM 744 N N . ALA A 1 104 ? -5.869 -0.462 -11.376 1.00 89.69 104 ALA A N 1
ATOM 745 C CA . ALA A 1 104 ? -6.729 -1.588 -11.738 1.00 89.69 104 ALA A CA 1
ATOM 746 C C . ALA A 1 104 ? -7.016 -2.509 -10.538 1.00 89.69 104 ALA A C 1
ATOM 748 O O . ALA A 1 104 ? -8.082 -3.129 -10.484 1.00 89.69 104 ALA A O 1
ATOM 749 N N . ASN A 1 105 ? -6.102 -2.592 -9.564 1.00 92.69 105 ASN A N 1
ATOM 750 C CA . ASN A 1 105 ? -6.346 -3.308 -8.317 1.00 92.69 105 ASN A CA 1
ATOM 751 C C . ASN A 1 105 ? -7.466 -2.649 -7.498 1.00 92.69 105 ASN A C 1
ATOM 753 O O . ASN A 1 105 ? -8.402 -3.343 -7.102 1.00 92.69 105 ASN A O 1
ATOM 757 N N . HIS A 1 106 ? -7.440 -1.323 -7.330 1.00 92.25 106 HIS A N 1
ATOM 758 C CA . HIS A 1 106 ? -8.529 -0.595 -6.665 1.00 92.25 106 HIS A CA 1
ATOM 759 C C . HIS A 1 106 ? -9.880 -0.859 -7.318 1.00 92.25 106 HIS A C 1
ATOM 761 O O . HIS A 1 106 ? -10.881 -1.095 -6.641 1.00 92.25 106 HIS A O 1
ATOM 767 N N . ALA A 1 107 ? -9.920 -0.869 -8.650 1.00 86.88 107 ALA A N 1
ATOM 768 C CA . ALA A 1 107 ? -11.156 -1.121 -9.374 1.00 86.88 107 ALA A CA 1
ATOM 769 C C . ALA A 1 107 ? -11.726 -2.525 -9.079 1.00 86.88 107 ALA A C 1
ATOM 771 O O . ALA A 1 107 ? -12.945 -2.685 -8.925 1.00 86.88 107 ALA A O 1
ATOM 772 N N . LEU A 1 108 ? -10.863 -3.538 -8.923 1.00 86.12 108 LEU A N 1
ATOM 773 C CA . LEU A 1 108 ? -11.268 -4.876 -8.481 1.00 86.12 108 LEU A CA 1
ATOM 774 C C . LEU A 1 108 ? -11.780 -4.878 -7.041 1.00 86.12 108 LEU A C 1
ATOM 776 O O . LEU A 1 108 ? -12.860 -5.417 -6.785 1.00 86.12 108 LEU A O 1
ATOM 780 N N . ASP A 1 109 ? -11.040 -4.265 -6.123 1.00 91.50 109 ASP A N 1
ATOM 781 C CA . ASP A 1 109 ? -11.348 -4.252 -4.691 1.00 91.50 109 ASP A CA 1
ATOM 782 C C . ASP A 1 109 ? -12.662 -3.516 -4.415 1.00 91.50 109 ASP A C 1
ATOM 784 O O . ASP A 1 109 ? -13.529 -4.007 -3.682 1.00 91.50 109 ASP A O 1
ATOM 788 N N . MET A 1 110 ? -12.877 -2.379 -5.076 1.00 86.88 110 MET A N 1
ATOM 789 C CA . MET A 1 110 ? -14.126 -1.618 -5.025 1.00 86.88 110 MET A CA 1
ATOM 790 C C . MET A 1 110 ? -15.307 -2.423 -5.568 1.00 86.88 110 MET A C 1
ATOM 792 O O . MET A 1 110 ? -16.361 -2.490 -4.927 1.00 86.88 110 MET A O 1
ATOM 796 N N . THR A 1 111 ? -15.130 -3.085 -6.715 1.00 83.88 111 THR A N 1
ATOM 797 C CA . THR A 1 111 ? -16.180 -3.915 -7.321 1.00 83.88 111 THR A CA 1
ATOM 798 C C . THR A 1 111 ? -16.557 -5.079 -6.403 1.00 83.88 111 THR A C 1
ATOM 800 O O . THR A 1 111 ? -17.737 -5.289 -6.108 1.00 83.88 111 THR A O 1
ATOM 803 N N . LEU A 1 112 ? -15.567 -5.808 -5.880 1.00 84.69 112 LEU A N 1
ATOM 804 C CA . LEU A 1 112 ? -15.794 -6.932 -4.971 1.00 84.69 112 LEU A CA 1
ATOM 805 C C . LEU A 1 112 ? -16.392 -6.497 -3.631 1.00 84.69 112 LEU A C 1
ATOM 807 O O . LEU A 1 112 ? -17.253 -7.195 -3.094 1.00 84.69 112 LEU A O 1
ATOM 811 N N . SER A 1 113 ? -15.997 -5.334 -3.114 1.00 89.06 113 SER A N 1
ATOM 812 C CA . SER A 1 113 ? -16.590 -4.771 -1.899 1.00 89.06 113 SER A CA 1
ATOM 813 C C . SER A 1 113 ? -18.074 -4.443 -2.106 1.00 89.06 113 SER A C 1
ATOM 815 O O . SER A 1 113 ? -18.917 -4.758 -1.263 1.00 89.06 113 SER A O 1
ATOM 817 N N . GLY A 1 114 ? -18.430 -3.887 -3.270 1.00 86.00 114 GLY A N 1
ATOM 818 C CA . GLY A 1 114 ? -19.825 -3.674 -3.668 1.00 86.00 114 GLY A CA 1
ATOM 819 C C . GLY A 1 114 ? -20.624 -4.980 -3.749 1.00 86.00 114 GLY A C 1
ATOM 820 O O . GLY A 1 114 ? -21.764 -5.045 -3.279 1.00 86.00 114 GLY A O 1
ATOM 821 N N . CYS A 1 115 ? -20.009 -6.045 -4.270 1.00 84.25 115 CYS A N 1
ATOM 822 C CA . CYS A 1 115 ? -20.583 -7.393 -4.293 1.00 84.25 115 CYS A CA 1
ATOM 823 C C . CYS A 1 115 ? -20.788 -7.991 -2.891 1.00 84.25 115 CYS A C 1
ATOM 825 O O . CYS A 1 115 ? -21.740 -8.738 -2.676 1.00 84.25 115 CYS A O 1
ATOM 827 N N . ALA A 1 116 ? -19.929 -7.648 -1.930 1.00 86.00 116 ALA A N 1
ATOM 828 C CA . ALA A 1 116 ? -19.981 -8.129 -0.550 1.00 86.00 116 ALA A CA 1
ATOM 829 C C . ALA A 1 116 ? -20.832 -7.242 0.381 1.00 86.00 116 ALA A C 1
ATOM 831 O O . ALA A 1 116 ? -20.648 -7.251 1.600 1.00 86.00 116 ALA A O 1
ATOM 832 N N . GLY A 1 117 ? -21.764 -6.460 -0.176 1.00 86.06 117 GLY A N 1
ATOM 833 C CA . GLY A 1 117 ? -22.665 -5.612 0.607 1.00 86.06 117 GLY A CA 1
ATOM 834 C C . GLY A 1 117 ? -21.955 -4.458 1.320 1.00 86.06 117 GLY A C 1
ATOM 835 O O . GLY A 1 117 ? -22.386 -4.051 2.394 1.00 86.06 117 GLY A O 1
ATOM 836 N N . GLY A 1 118 ? -20.854 -3.957 0.751 1.00 87.38 118 GLY A N 1
ATOM 837 C CA . GLY A 1 118 ? -20.066 -2.850 1.301 1.00 87.38 118 GLY A CA 1
ATOM 838 C C . GLY A 1 118 ? -18.973 -3.270 2.286 1.00 87.38 118 GLY A C 1
ATOM 839 O O . GLY A 1 118 ? -18.201 -2.418 2.722 1.00 87.38 118 GLY A O 1
ATOM 840 N N . LYS A 1 119 ? -18.864 -4.562 2.625 1.00 92.44 119 LYS A N 1
ATOM 841 C CA . LYS A 1 119 ? -17.694 -5.091 3.341 1.00 92.44 119 LYS A CA 1
ATOM 842 C C . LYS A 1 119 ? -16.465 -5.018 2.449 1.00 92.44 119 LYS A C 1
ATOM 844 O O . LYS A 1 119 ? -16.557 -5.344 1.269 1.00 92.44 119 LYS A O 1
ATOM 849 N N . ALA A 1 120 ? -15.328 -4.618 3.006 1.00 94.56 120 ALA A N 1
ATOM 850 C CA . ALA A 1 120 ? -14.099 -4.522 2.239 1.00 94.56 120 ALA A CA 1
ATOM 851 C C . ALA A 1 120 ? -13.616 -5.917 1.816 1.00 94.56 120 ALA A C 1
ATOM 853 O O . ALA A 1 120 ? -13.505 -6.834 2.640 1.00 94.56 120 ALA A O 1
ATOM 854 N N . VAL A 1 121 ? -13.342 -6.062 0.522 1.00 93.38 121 VAL A N 1
ATOM 855 C CA . VAL A 1 121 ? -12.763 -7.255 -0.096 1.00 93.38 121 VAL A CA 1
ATOM 856 C C . VAL A 1 121 ? -11.559 -6.820 -0.912 1.00 93.38 121 VAL A C 1
ATOM 858 O O . VAL A 1 121 ? -11.694 -5.942 -1.759 1.00 93.38 121 VAL A O 1
ATOM 861 N N . TYR A 1 122 ? -10.425 -7.474 -0.679 1.00 94.94 122 TYR A N 1
ATOM 862 C CA . TYR A 1 122 ? -9.164 -7.160 -1.344 1.00 94.94 122 TYR A CA 1
ATOM 863 C C . TYR A 1 122 ? -8.712 -8.318 -2.227 1.00 94.94 122 TYR A C 1
ATOM 865 O O . TYR A 1 122 ? -8.726 -9.475 -1.799 1.00 94.94 122 TYR A O 1
ATOM 873 N N . VAL A 1 123 ? -8.291 -8.037 -3.450 1.00 92.50 123 VAL A N 1
ATOM 874 C CA . VAL A 1 123 ? -7.617 -8.986 -4.328 1.00 92.50 123 VAL A CA 1
ATOM 875 C C . VAL A 1 123 ? -6.124 -8.894 -4.064 1.00 92.50 123 VAL A C 1
ATOM 877 O O . VAL A 1 123 ? -5.500 -7.881 -4.352 1.00 92.50 123 VAL A O 1
ATOM 880 N N . PHE A 1 124 ? -5.542 -9.967 -3.535 1.00 93.94 124 PHE A N 1
ATOM 881 C CA . PHE A 1 124 ? -4.113 -10.023 -3.251 1.00 93.94 124 PHE A CA 1
ATOM 882 C C . PHE A 1 124 ? -3.535 -11.413 -3.501 1.00 93.94 124 PHE A C 1
ATOM 884 O O . PHE A 1 124 ? -4.158 -12.423 -3.152 1.00 93.94 124 PHE A O 1
ATOM 891 N N . GLU A 1 125 ? -2.346 -11.464 -4.107 1.00 89.75 125 GLU A N 1
ATOM 892 C CA . GLU A 1 125 ? -1.684 -12.687 -4.582 1.00 89.75 125 GLU A CA 1
ATOM 893 C C . GLU A 1 125 ? -2.653 -13.607 -5.351 1.00 89.75 125 GLU A C 1
ATOM 895 O O . GLU A 1 125 ? -2.677 -14.830 -5.196 1.00 89.75 125 GLU A O 1
ATOM 900 N N . GLY A 1 126 ? -3.494 -12.995 -6.186 1.00 85.69 126 GLY A N 1
ATOM 901 C CA . GLY A 1 126 ? -4.429 -13.692 -7.064 1.00 85.69 126 GLY A CA 1
ATOM 902 C C . GLY A 1 126 ? -5.705 -14.223 -6.406 1.00 85.69 126 GLY A C 1
ATOM 903 O O . GLY A 1 126 ? -6.506 -14.886 -7.069 1.00 85.69 126 GLY A O 1
ATOM 904 N N . ARG A 1 127 ? -5.929 -13.931 -5.121 1.00 89.81 127 ARG A N 1
ATOM 905 C CA . ARG A 1 127 ? -7.077 -14.414 -4.339 1.00 89.81 127 ARG A CA 1
ATOM 906 C C . ARG A 1 127 ? -7.882 -13.252 -3.769 1.00 89.81 127 ARG A C 1
ATOM 908 O O . ARG A 1 127 ? -7.323 -12.205 -3.478 1.00 89.81 127 ARG A O 1
ATOM 915 N N . ALA A 1 128 ? -9.185 -13.456 -3.584 1.00 91.25 128 ALA A N 1
ATOM 916 C CA . ALA A 1 128 ? -10.038 -12.506 -2.875 1.00 91.25 128 ALA A CA 1
ATOM 917 C C . ALA A 1 128 ? -9.984 -12.758 -1.359 1.00 91.25 128 ALA A C 1
ATOM 919 O O . ALA A 1 128 ? -10.128 -13.894 -0.900 1.00 91.25 128 ALA A O 1
ATOM 920 N N . TRP A 1 129 ? -9.816 -11.686 -0.592 1.00 94.44 129 TRP A N 1
ATOM 921 C CA . TRP A 1 129 ? -9.715 -11.672 0.861 1.00 94.44 129 TRP A CA 1
ATOM 922 C C . TRP A 1 129 ? -10.819 -10.778 1.430 1.00 94.44 129 TRP A C 1
ATOM 924 O O . TRP A 1 129 ? -10.627 -9.568 1.562 1.00 94.44 129 TRP A O 1
ATOM 934 N N . PRO A 1 130 ? -12.001 -11.341 1.729 1.00 93.88 130 PRO A N 1
ATOM 935 C CA . PRO A 1 130 ? -13.052 -10.593 2.398 1.00 93.88 130 PRO A CA 1
ATOM 936 C C . PRO A 1 130 ? -12.663 -10.290 3.846 1.00 93.88 130 PRO A C 1
ATOM 938 O O . PRO A 1 130 ? -12.009 -11.098 4.508 1.00 93.88 130 PRO A O 1
ATOM 941 N N . THR A 1 131 ? -13.122 -9.147 4.345 1.00 95.94 131 THR A N 1
ATOM 942 C CA . THR A 1 131 ? -12.975 -8.739 5.747 1.00 95.94 131 THR A CA 1
ATOM 943 C C . THR A 1 131 ? -14.337 -8.508 6.399 1.00 95.94 131 THR A C 1
ATOM 945 O O . THR A 1 131 ? -15.371 -8.465 5.726 1.00 95.94 131 THR A O 1
ATOM 948 N N . GLU A 1 132 ? -14.364 -8.370 7.726 1.00 94.19 132 GLU A N 1
ATOM 949 C CA . GLU A 1 132 ? -15.591 -8.004 8.446 1.00 94.19 132 GLU A CA 1
ATOM 950 C C . GLU A 1 132 ? -15.878 -6.494 8.458 1.00 94.19 132 GLU A C 1
ATOM 952 O O . GLU A 1 132 ? -16.997 -6.097 8.788 1.00 94.19 132 GLU A O 1
ATOM 957 N N . ILE A 1 133 ? -14.910 -5.661 8.062 1.00 95.31 133 ILE A N 1
ATOM 958 C CA . ILE A 1 133 ? -15.016 -4.202 8.134 1.00 95.31 133 ILE A CA 1
ATOM 959 C C . ILE A 1 133 ? -15.840 -3.681 6.953 1.00 95.31 133 ILE A C 1
ATOM 961 O O . ILE A 1 133 ? -15.560 -3.972 5.790 1.00 95.31 133 ILE A O 1
ATOM 965 N N . VAL A 1 134 ? -16.861 -2.882 7.255 1.00 93.94 134 VAL A N 1
ATOM 966 C CA . VAL A 1 134 ? -17.653 -2.168 6.246 1.00 93.94 134 VAL A CA 1
ATOM 967 C C . VAL A 1 134 ? -16.909 -0.900 5.841 1.00 93.94 134 VAL A C 1
ATOM 969 O O . VAL A 1 134 ? -16.441 -0.169 6.715 1.00 93.94 134 VAL A O 1
ATOM 972 N N . ARG A 1 135 ? -16.807 -0.619 4.538 1.00 90.62 135 ARG A N 1
ATOM 973 C CA . ARG A 1 135 ? -16.186 0.622 4.057 1.00 90.62 135 ARG A CA 1
ATOM 974 C C . ARG A 1 135 ? -16.896 1.836 4.671 1.00 90.62 135 ARG A C 1
ATOM 976 O O . ARG A 1 135 ? -18.123 1.926 4.643 1.00 90.62 135 ARG A O 1
ATOM 983 N N . GLY A 1 136 ? -16.120 2.742 5.255 1.00 91.06 136 GLY A N 1
ATOM 984 C CA . GLY A 1 136 ? -16.592 3.935 5.958 1.00 91.06 136 GLY A CA 1
ATOM 985 C C . GLY A 1 136 ? -17.168 3.730 7.350 1.00 91.06 136 GLY A C 1
ATOM 986 O O . GLY A 1 136 ? -17.815 4.632 7.885 1.00 91.06 136 GLY A O 1
ATOM 987 N N . SER A 1 137 ? -16.915 2.569 7.956 1.00 94.25 137 SER A N 1
ATOM 988 C CA . SER A 1 137 ? -17.252 2.299 9.359 1.00 94.25 137 SER A CA 1
ATOM 989 C C . SER A 1 137 ? -16.166 2.737 10.348 1.00 94.25 137 SER A C 1
ATOM 991 O O . SER A 1 137 ? -16.394 2.695 11.558 1.00 94.25 137 SER A O 1
ATOM 993 N N . THR A 1 138 ? -15.000 3.176 9.864 1.00 96.69 138 THR A N 1
ATOM 994 C CA . THR A 1 138 ? -13.880 3.625 10.704 1.00 96.69 138 THR A CA 1
ATOM 995 C C . THR A 1 138 ? -13.608 5.127 10.527 1.00 96.69 138 THR A C 1
ATOM 997 O O . THR A 1 138 ? -14.125 5.738 9.588 1.00 96.69 138 THR A O 1
ATOM 1000 N N . PRO A 1 139 ? -12.872 5.779 11.451 1.00 97.69 139 PRO A N 1
ATOM 1001 C CA . PRO A 1 139 ? -12.493 7.181 11.292 1.00 97.69 139 PRO A CA 1
ATOM 1002 C C . PRO A 1 139 ? -11.756 7.446 9.965 1.00 97.69 139 PRO A C 1
ATOM 1004 O O . PRO A 1 139 ? -11.036 6.569 9.488 1.00 97.69 139 PRO A O 1
ATOM 1007 N N . PRO A 1 140 ? -11.876 8.650 9.374 1.00 97.25 140 PRO A N 1
ATOM 1008 C CA . PRO A 1 140 ? -11.155 8.978 8.150 1.00 97.25 140 PRO A CA 1
ATOM 1009 C C . PRO A 1 140 ? -9.640 8.849 8.339 1.00 97.25 140 PRO A C 1
ATOM 1011 O O . PRO A 1 140 ? -9.093 9.386 9.301 1.00 97.25 140 PRO A O 1
ATOM 1014 N N . TYR A 1 141 ? -8.941 8.194 7.415 1.00 96.88 141 TYR A N 1
ATOM 1015 C CA . TYR A 1 141 ? -7.509 7.953 7.527 1.00 96.88 141 TYR A CA 1
ATOM 1016 C C . TYR A 1 141 ? -6.608 9.200 7.468 1.00 96.88 141 TYR A C 1
ATOM 1018 O O . TYR A 1 141 ? -5.515 9.120 8.036 1.00 96.88 141 TYR A O 1
ATOM 1026 N N . PRO A 1 142 ? -7.021 10.371 6.924 1.00 96.62 142 PRO A N 1
ATOM 1027 C CA . PRO A 1 142 ? -6.217 11.592 7.024 1.00 96.62 142 PRO A CA 1
ATOM 1028 C C . PRO A 1 142 ? -5.826 12.000 8.458 1.00 96.62 142 PRO A C 1
ATOM 1030 O O . PRO A 1 142 ? -4.850 12.726 8.637 1.00 96.62 142 PRO A O 1
ATOM 1033 N N . ILE A 1 143 ? -6.489 11.481 9.505 1.00 97.00 143 ILE A N 1
ATOM 1034 C CA . ILE A 1 143 ? -6.043 11.654 10.904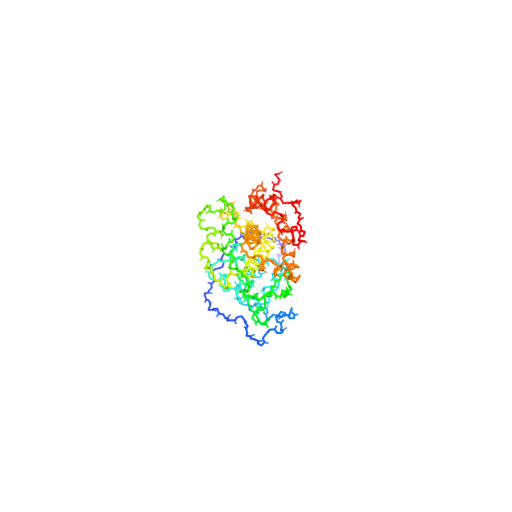 1.00 97.00 143 ILE A CA 1
ATOM 1035 C C . ILE A 1 143 ? -4.617 11.130 11.161 1.00 97.00 143 ILE A C 1
ATOM 1037 O O . ILE A 1 143 ? -3.957 11.582 12.099 1.00 97.00 143 ILE A O 1
ATOM 1041 N N . ALA A 1 144 ? -4.112 10.220 10.319 1.00 96.94 144 ALA A N 1
ATOM 1042 C CA . ALA A 1 144 ? -2.738 9.726 10.366 1.00 96.94 144 ALA A CA 1
ATOM 1043 C C . ALA A 1 144 ? -1.702 10.854 10.213 1.00 96.94 144 ALA A C 1
ATOM 1045 O O . ALA A 1 144 ? -0.606 10.758 10.769 1.00 96.94 144 ALA A O 1
ATOM 1046 N N . ALA A 1 145 ? -2.057 11.963 9.548 1.00 96.25 145 ALA A N 1
ATOM 1047 C CA . ALA A 1 145 ? -1.187 13.128 9.384 1.00 96.25 145 ALA A CA 1
ATOM 1048 C C . ALA A 1 145 ? -0.686 13.685 10.724 1.00 96.25 145 ALA A C 1
ATOM 1050 O O . ALA A 1 145 ? 0.444 14.165 10.817 1.00 96.25 145 ALA A O 1
ATOM 1051 N N . ALA A 1 146 ? -1.498 13.602 11.783 1.00 95.69 146 ALA A N 1
ATOM 1052 C CA . ALA A 1 146 ? -1.117 14.080 13.109 1.00 95.69 146 ALA A CA 1
ATOM 1053 C C . ALA A 1 146 ? 0.030 13.259 13.721 1.00 95.69 146 ALA A C 1
ATOM 1055 O O . ALA A 1 146 ? 0.816 13.803 14.492 1.00 95.69 146 ALA A O 1
ATOM 1056 N N . MET A 1 147 ? 0.133 11.975 13.368 1.00 97.56 147 MET A N 1
ATOM 1057 C CA . MET A 1 147 ? 1.157 11.064 13.886 1.00 97.56 147 MET A CA 1
ATOM 1058 C C . MET A 1 147 ? 2.380 10.967 12.969 1.00 97.56 147 MET A C 1
ATOM 1060 O O . MET A 1 147 ? 3.419 10.503 13.413 1.00 97.56 147 MET A O 1
ATOM 1064 N N . LEU A 1 148 ? 2.283 11.392 11.705 1.00 96.62 148 LEU A N 1
ATOM 1065 C CA . LEU A 1 148 ? 3.384 11.270 10.752 1.00 96.62 148 LEU A CA 1
ATOM 1066 C C . LEU A 1 148 ? 4.590 12.157 11.152 1.00 96.62 148 LEU A C 1
ATOM 1068 O O . LEU A 1 148 ? 4.389 13.354 11.415 1.00 96.62 148 LEU A O 1
ATOM 1072 N N . PRO A 1 149 ? 5.836 11.631 11.162 1.00 95.25 149 PRO A N 1
ATOM 1073 C CA . PRO A 1 149 ? 7.020 12.428 11.477 1.00 95.25 149 PRO A CA 1
ATOM 1074 C C . PRO A 1 149 ? 7.225 13.594 10.501 1.00 95.25 149 PRO A C 1
ATOM 1076 O O . PRO A 1 149 ? 6.881 13.513 9.321 1.00 95.25 149 PRO A O 1
ATOM 1079 N N . ALA A 1 150 ? 7.816 14.689 10.988 1.00 92.94 150 ALA A N 1
ATOM 1080 C CA . ALA A 1 150 ? 7.938 15.939 10.231 1.00 92.94 150 ALA A CA 1
ATOM 1081 C C . ALA A 1 150 ? 8.692 15.788 8.898 1.00 92.94 150 ALA A C 1
ATOM 1083 O O . ALA A 1 150 ? 8.317 16.430 7.920 1.00 92.94 150 ALA A O 1
ATOM 1084 N N . ALA A 1 151 ? 9.696 14.907 8.840 1.00 91.12 151 ALA A N 1
ATOM 1085 C CA . ALA A 1 151 ? 10.495 14.671 7.636 1.00 91.12 151 ALA A CA 1
ATOM 1086 C C . ALA A 1 151 ? 9.664 14.185 6.431 1.00 91.12 151 ALA A C 1
ATOM 1088 O O . ALA A 1 151 ? 10.010 14.488 5.296 1.00 91.12 151 ALA A O 1
ATOM 1089 N N . PHE A 1 152 ? 8.535 13.504 6.665 1.00 91.88 152 PHE A N 1
ATOM 1090 C CA . PHE A 1 152 ? 7.642 13.019 5.602 1.00 91.88 152 PHE A CA 1
ATOM 1091 C C . PHE A 1 152 ? 6.576 14.041 5.192 1.00 91.88 152 PHE A C 1
ATOM 1093 O O . PHE A 1 152 ? 5.799 13.788 4.277 1.00 91.88 152 PHE A O 1
ATOM 1100 N N . LYS A 1 153 ? 6.507 15.191 5.876 1.00 90.62 153 LYS A N 1
ATOM 1101 C CA . LYS A 1 153 ? 5.528 16.255 5.596 1.00 90.62 153 LYS A CA 1
ATOM 1102 C C . LYS A 1 153 ? 6.061 17.321 4.644 1.00 90.62 153 LYS A C 1
ATOM 1104 O O . LYS A 1 153 ? 5.291 18.143 4.155 1.00 90.62 153 LYS A O 1
ATOM 1109 N N . SER A 1 154 ? 7.371 17.338 4.408 1.00 77.75 154 SER A N 1
ATOM 1110 C CA . SER A 1 154 ? 8.051 18.319 3.566 1.00 77.75 154 SER A CA 1
ATOM 1111 C C . SER A 1 154 ? 8.475 17.704 2.232 1.00 77.75 154 SER A C 1
ATOM 1113 O O . SER A 1 154 ? 9.258 16.760 2.218 1.00 77.75 154 SER A O 1
ATOM 1115 N N . GLY A 1 155 ? 7.999 18.261 1.115 1.00 58.03 155 GLY A N 1
ATOM 1116 C CA . GLY A 1 155 ? 8.391 17.864 -0.242 1.00 58.03 155 GLY A CA 1
ATOM 1117 C C . GLY A 1 155 ? 7.409 18.368 -1.309 1.00 58.03 155 GLY A C 1
ATOM 1118 O O . GLY A 1 155 ? 6.227 18.550 -1.022 1.00 58.03 155 GLY A O 1
ATOM 1119 N N . GLN A 1 156 ? 7.900 18.614 -2.533 1.00 47.84 156 GLN A N 1
ATOM 1120 C CA . GLN A 1 156 ? 7.080 18.774 -3.758 1.00 47.84 156 GLN A CA 1
ATOM 1121 C C . GLN A 1 156 ? 6.153 17.547 -3.923 1.00 47.84 156 GLN A C 1
ATOM 1123 O O . GLN A 1 156 ? 6.500 16.505 -3.371 1.00 47.84 156 GLN A O 1
ATOM 1128 N N . PRO A 1 157 ? 4.977 17.642 -4.584 1.00 55.03 157 PRO A N 1
ATOM 1129 C CA . PRO A 1 157 ? 3.801 16.829 -4.252 1.00 55.03 157 PRO A CA 1
ATOM 1130 C C . PRO A 1 157 ? 4.098 15.325 -4.252 1.00 55.03 157 PRO A C 1
ATOM 1132 O O . PRO A 1 157 ? 4.134 14.682 -5.294 1.00 55.03 157 PRO A O 1
ATOM 1135 N N . GLY A 1 158 ? 4.321 14.791 -3.050 1.00 81.81 158 GLY A N 1
ATOM 1136 C CA . GLY A 1 158 ? 4.578 13.379 -2.796 1.00 81.81 158 GLY A CA 1
ATOM 1137 C C . GLY A 1 158 ? 3.345 12.666 -2.249 1.00 81.81 158 GLY A C 1
ATOM 1138 O O . GLY A 1 158 ? 2.259 13.246 -2.125 1.00 81.81 158 GLY A O 1
ATOM 1139 N N . ARG A 1 159 ? 3.521 11.401 -1.860 1.00 90.25 159 ARG A N 1
ATOM 1140 C CA . ARG A 1 159 ? 2.449 10.558 -1.301 1.00 90.25 159 ARG A CA 1
ATOM 1141 C C . ARG A 1 159 ? 1.762 11.216 -0.100 1.00 90.25 159 ARG A C 1
ATOM 1143 O O . ARG A 1 159 ? 0.540 11.193 -0.019 1.00 90.25 159 ARG A O 1
ATOM 1150 N N . TYR A 1 160 ? 2.498 11.931 0.752 1.00 93.12 160 TYR A N 1
ATOM 1151 C CA . TYR A 1 160 ? 1.911 12.682 1.869 1.00 93.12 160 TYR A CA 1
ATOM 1152 C C . TYR A 1 160 ? 0.850 13.690 1.414 1.00 93.12 160 TYR A C 1
ATOM 1154 O O . TYR A 1 160 ? -0.266 13.705 1.936 1.00 93.12 160 TYR A O 1
ATOM 1162 N N . GLN A 1 161 ? 1.183 14.515 0.418 1.00 92.38 161 GLN A N 1
ATOM 1163 C CA . GLN A 1 161 ? 0.271 15.536 -0.081 1.00 92.38 161 GLN A CA 1
ATOM 1164 C C . GLN A 1 161 ? -0.975 14.891 -0.699 1.00 92.38 161 GLN A C 1
ATOM 1166 O O . GLN A 1 161 ? -2.083 15.352 -0.440 1.00 92.38 161 GLN A O 1
ATOM 1171 N N . THR A 1 162 ? -0.797 13.805 -1.452 1.00 90.31 162 THR A N 1
ATOM 1172 C CA . THR A 1 162 ? -1.890 13.066 -2.101 1.00 90.31 162 THR A CA 1
ATOM 1173 C C . THR A 1 162 ? -2.820 12.428 -1.066 1.00 90.31 162 THR A C 1
ATOM 1175 O O . THR A 1 162 ? -4.014 12.735 -1.009 1.00 90.31 162 THR A O 1
ATOM 1178 N N . TYR A 1 163 ? -2.270 11.592 -0.185 1.00 92.19 163 TYR A N 1
ATOM 1179 C CA . TYR A 1 163 ? -3.068 10.725 0.678 1.00 92.19 163 TYR A CA 1
ATOM 1180 C C . TYR A 1 163 ? -3.505 11.393 1.979 1.00 92.19 163 TYR A C 1
ATOM 1182 O O . TYR A 1 163 ? -4.588 11.092 2.462 1.00 92.19 163 TYR A O 1
ATOM 1190 N N . LEU A 1 164 ? -2.712 12.295 2.562 1.00 94.00 164 LEU A N 1
ATOM 1191 C CA . LEU A 1 164 ? -2.999 12.840 3.895 1.00 94.00 164 LEU A CA 1
ATOM 1192 C C . LEU A 1 164 ? -3.420 14.314 3.899 1.00 94.00 164 LEU A C 1
ATOM 1194 O O . LEU A 1 164 ? -3.984 14.762 4.896 1.00 94.00 164 LEU A O 1
ATOM 1198 N N . VAL A 1 165 ? -3.182 15.062 2.814 1.00 92.06 165 VAL A N 1
ATOM 1199 C CA . VAL A 1 165 ? -3.547 16.491 2.732 1.00 92.06 165 VAL A CA 1
ATOM 1200 C C . VAL A 1 165 ? -4.684 16.749 1.745 1.00 92.06 165 VAL A C 1
ATOM 1202 O O . VAL A 1 165 ? -5.660 17.407 2.094 1.00 92.06 165 VAL A O 1
ATOM 1205 N N . GLN A 1 166 ? -4.565 16.266 0.507 1.00 90.50 166 GLN A N 1
ATOM 1206 C CA . GLN A 1 166 ? -5.552 16.501 -0.553 1.00 90.50 166 GLN A CA 1
ATOM 1207 C C . GLN A 1 166 ? -6.761 15.578 -0.437 1.00 90.50 166 GLN A C 1
ATOM 1209 O O . GLN A 1 166 ? -7.845 15.934 -0.898 1.00 90.50 166 GLN A O 1
ATOM 1214 N N . THR A 1 167 ? -6.589 14.410 0.185 1.00 88.81 167 THR A N 1
ATOM 1215 C CA . THR A 1 167 ? -7.689 13.476 0.400 1.00 88.81 167 THR A CA 1
ATOM 1216 C C . THR A 1 167 ? -8.685 14.052 1.413 1.00 88.81 167 THR A C 1
ATOM 1218 O O . THR A 1 167 ? -8.313 14.327 2.557 1.00 88.81 167 THR A O 1
ATOM 1221 N N . PRO A 1 168 ? -9.971 14.207 1.047 1.00 85.00 168 PRO A N 1
ATOM 1222 C CA . PRO A 1 168 ? -10.983 14.716 1.963 1.00 85.00 168 PRO A CA 1
ATOM 1223 C C . PRO A 1 168 ? -11.169 13.809 3.187 1.00 85.00 168 PRO A C 1
ATOM 1225 O O . PRO A 1 168 ? -11.285 12.591 3.052 1.00 85.00 168 PRO A O 1
ATOM 1228 N N . ALA A 1 169 ? -11.298 14.392 4.380 1.00 87.62 169 ALA A N 1
ATOM 1229 C CA . ALA A 1 169 ? -11.621 13.658 5.605 1.00 87.62 169 ALA A CA 1
ATOM 1230 C C . ALA A 1 169 ? -13.112 13.263 5.641 1.00 87.62 169 ALA A C 1
ATOM 1232 O O . ALA A 1 169 ? -13.921 13.858 6.351 1.00 87.62 169 ALA A O 1
ATOM 1233 N N . THR A 1 170 ? -13.484 12.269 4.836 1.00 86.69 170 THR A N 1
ATOM 1234 C CA . THR A 1 170 ? -14.850 11.729 4.742 1.00 86.69 170 THR A CA 1
ATOM 1235 C C . THR A 1 170 ? -14.880 10.269 5.173 1.00 86.69 170 THR A C 1
ATOM 1237 O O . THR A 1 170 ? -13.843 9.609 5.195 1.00 86.69 170 THR A O 1
ATOM 1240 N N . SER A 1 171 ? -16.067 9.738 5.478 1.00 76.69 171 SER A N 1
ATOM 1241 C CA . SER A 1 171 ? -16.219 8.313 5.794 1.00 76.69 171 SER A CA 1
ATOM 1242 C C . SER A 1 171 ? -15.775 7.407 4.642 1.00 76.69 171 SER A C 1
ATOM 1244 O O . SER A 1 171 ? -15.330 6.304 4.893 1.00 76.69 171 SER A O 1
ATOM 1246 N N . GLY A 1 172 ? -15.814 7.853 3.383 1.00 82.50 172 GLY A N 1
ATOM 1247 C CA . GLY A 1 172 ? -15.305 7.058 2.256 1.00 82.50 172 GLY A CA 1
ATOM 1248 C C . GLY A 1 172 ? -13.784 6.855 2.257 1.00 82.50 172 GLY A C 1
ATOM 1249 O O . GLY A 1 172 ? -13.296 5.951 1.587 1.00 82.50 172 GLY A O 1
ATOM 1250 N N . ASN A 1 173 ? -13.041 7.661 3.018 1.00 91.56 173 ASN A N 1
ATOM 1251 C CA . ASN A 1 173 ? -11.582 7.637 3.086 1.00 91.56 173 ASN A CA 1
ATOM 1252 C C . ASN A 1 173 ? -11.148 7.157 4.469 1.00 91.56 173 ASN A C 1
ATOM 1254 O O . ASN A 1 173 ? -10.540 7.915 5.217 1.00 91.56 173 ASN A O 1
ATOM 1258 N N . ASP A 1 174 ? -11.509 5.929 4.835 1.00 95.44 174 ASP A N 1
ATOM 1259 C CA . ASP A 1 174 ? -11.272 5.350 6.160 1.00 95.44 174 ASP A CA 1
ATOM 1260 C C . ASP A 1 174 ? -10.160 4.282 6.148 1.00 95.44 174 ASP A C 1
ATOM 1262 O O . ASP A 1 174 ? -9.394 4.181 5.187 1.00 95.44 174 ASP A O 1
ATOM 1266 N N . PHE A 1 175 ? -10.039 3.477 7.210 1.00 97.50 175 PHE A N 1
ATOM 1267 C CA . PHE A 1 175 ? -9.037 2.407 7.280 1.00 97.50 175 PHE A CA 1
ATOM 1268 C C . PHE A 1 175 ? -9.097 1.429 6.105 1.00 97.50 175 PHE A C 1
ATOM 1270 O O . PHE A 1 175 ? -8.063 0.913 5.693 1.00 97.50 175 PHE A O 1
ATOM 1277 N N . THR A 1 176 ? -10.290 1.153 5.572 1.00 96.88 176 THR A N 1
ATOM 1278 C CA . THR A 1 176 ? -10.431 0.215 4.454 1.00 96.88 176 THR A CA 1
ATOM 1279 C C . THR A 1 176 ? -9.818 0.774 3.179 1.00 96.88 176 THR A C 1
ATOM 1281 O O . THR A 1 176 ? -9.166 0.039 2.449 1.00 96.88 176 THR A O 1
ATOM 1284 N N . THR A 1 177 ? -9.941 2.082 2.959 1.00 95.94 177 THR A N 1
ATOM 1285 C CA . THR A 1 177 ? -9.277 2.783 1.857 1.00 95.94 177 THR A CA 1
ATOM 1286 C C . THR A 1 177 ? -7.766 2.802 2.060 1.00 95.94 177 THR A C 1
ATOM 1288 O O . THR A 1 177 ? -7.026 2.519 1.132 1.00 95.94 177 THR A O 1
ATOM 1291 N N . LEU A 1 178 ? -7.280 3.019 3.285 1.00 97.25 178 LEU A N 1
ATOM 1292 C CA . LEU A 1 178 ? -5.839 2.948 3.551 1.00 97.25 178 LEU A CA 1
ATOM 1293 C C . LEU A 1 178 ? -5.257 1.532 3.347 1.00 97.25 178 LEU A C 1
ATOM 1295 O O . LEU A 1 178 ? -4.136 1.386 2.864 1.00 97.25 178 LEU A O 1
ATOM 1299 N N . LEU A 1 179 ? -6.004 0.481 3.702 1.00 97.88 179 LEU A N 1
ATOM 1300 C CA . LEU A 1 179 ? -5.609 -0.900 3.407 1.00 97.88 179 LEU A CA 1
ATOM 1301 C C . LEU A 1 179 ? -5.661 -1.219 1.907 1.00 97.88 179 LEU A C 1
ATOM 1303 O O . LEU A 1 179 ? -4.820 -1.980 1.441 1.00 97.88 179 LEU A O 1
ATOM 1307 N N . ASP A 1 180 ? -6.612 -0.643 1.171 1.00 97.75 180 ASP A N 1
ATOM 1308 C CA . ASP A 1 180 ? -6.713 -0.732 -0.292 1.00 97.75 180 ASP A CA 1
ATOM 1309 C C . ASP A 1 180 ? -5.467 -0.127 -0.959 1.00 97.75 180 ASP A C 1
ATOM 1311 O O . ASP A 1 180 ? -4.842 -0.769 -1.799 1.00 97.75 180 ASP A O 1
ATOM 1315 N N . GLU A 1 181 ? -5.022 1.049 -0.500 1.00 97.88 181 GLU A N 1
ATOM 1316 C CA . GLU A 1 181 ? -3.765 1.673 -0.941 1.00 97.88 181 GLU A CA 1
ATOM 1317 C C . GLU A 1 181 ? -2.553 0.787 -0.660 1.00 97.88 181 GLU A C 1
ATOM 1319 O O . GLU A 1 181 ? -1.760 0.515 -1.561 1.00 97.88 181 GLU A O 1
ATOM 1324 N N . LEU A 1 182 ? -2.416 0.267 0.565 1.00 98.38 182 LEU A N 1
ATOM 1325 C CA . LEU A 1 182 ? -1.329 -0.662 0.878 1.00 98.38 182 LEU A CA 1
ATOM 1326 C C . LEU A 1 182 ? -1.391 -1.925 -0.002 1.00 98.38 182 LEU A C 1
ATOM 1328 O O . LEU A 1 182 ? -0.354 -2.392 -0.471 1.00 98.38 182 LEU A O 1
ATOM 1332 N N . ASN A 1 183 ? -2.585 -2.474 -0.242 1.00 98.12 183 ASN A N 1
ATOM 1333 C CA . ASN A 1 183 ? -2.787 -3.640 -1.100 1.00 98.12 183 ASN A CA 1
ATOM 1334 C C . ASN A 1 183 ? -2.314 -3.377 -2.537 1.00 98.12 183 ASN A C 1
ATOM 1336 O O . ASN A 1 183 ? -1.524 -4.151 -3.089 1.00 98.12 183 ASN A O 1
ATOM 1340 N N . ALA A 1 184 ? -2.754 -2.260 -3.117 1.00 96.56 184 ALA A N 1
ATOM 1341 C CA . ALA A 1 184 ? -2.397 -1.853 -4.466 1.00 96.56 184 ALA A CA 1
ATOM 1342 C C . ALA A 1 184 ? -0.891 -1.582 -4.599 1.00 96.56 184 ALA A C 1
ATOM 1344 O O . ALA A 1 184 ? -0.258 -2.142 -5.498 1.00 96.56 184 ALA A O 1
ATOM 1345 N N . TYR A 1 185 ? -0.290 -0.850 -3.652 1.00 97.12 185 TYR A N 1
ATOM 1346 C CA . TYR A 1 185 ? 1.148 -0.576 -3.659 1.00 97.12 185 TYR A CA 1
ATOM 1347 C C . TYR A 1 185 ? 1.988 -1.841 -3.516 1.00 97.12 185 TYR A C 1
ATOM 1349 O O . TYR A 1 185 ? 2.938 -2.016 -4.275 1.00 97.12 185 TYR A O 1
ATOM 1357 N N . VAL A 1 186 ? 1.645 -2.755 -2.601 1.00 96.62 186 VAL A N 1
ATOM 1358 C CA . VAL A 1 186 ? 2.405 -4.005 -2.433 1.00 96.62 186 VAL A CA 1
ATOM 1359 C C . VAL A 1 186 ? 2.278 -4.883 -3.680 1.00 96.62 186 VAL A C 1
ATOM 1361 O O . VAL A 1 186 ? 3.270 -5.453 -4.136 1.00 96.62 186 VAL A O 1
ATOM 1364 N N . GLY A 1 187 ? 1.085 -4.972 -4.275 1.00 93.44 187 GLY A N 1
ATOM 1365 C CA . GLY A 1 187 ? 0.879 -5.684 -5.537 1.00 93.44 187 GLY A CA 1
ATOM 1366 C C . GLY A 1 187 ? 1.678 -5.078 -6.697 1.00 93.44 187 GLY A C 1
ATOM 1367 O O . GLY A 1 187 ? 2.336 -5.805 -7.446 1.00 93.44 187 GLY A O 1
ATOM 1368 N N . ALA A 1 188 ? 1.675 -3.750 -6.818 1.00 92.94 188 ALA A N 1
ATOM 1369 C CA . ALA A 1 188 ? 2.450 -3.026 -7.819 1.00 92.94 188 ALA A CA 1
ATOM 1370 C C . ALA A 1 188 ? 3.963 -3.139 -7.570 1.00 92.94 188 ALA A C 1
ATOM 1372 O O . ALA A 1 188 ? 4.716 -3.308 -8.523 1.00 92.94 188 ALA A O 1
ATOM 1373 N N . ALA A 1 189 ? 4.418 -3.160 -6.315 1.00 92.75 189 ALA A N 1
ATOM 1374 C CA . ALA A 1 189 ? 5.821 -3.359 -5.958 1.00 92.75 189 ALA A CA 1
ATOM 1375 C C . ALA A 1 189 ? 6.316 -4.758 -6.348 1.00 92.75 189 ALA A C 1
ATOM 1377 O O . ALA A 1 189 ? 7.452 -4.911 -6.792 1.00 92.75 189 ALA A O 1
ATOM 1378 N N . GLN A 1 190 ? 5.472 -5.792 -6.226 1.00 91.19 190 GLN A N 1
ATOM 1379 C CA . GLN A 1 190 ? 5.821 -7.143 -6.687 1.00 91.19 190 GLN A CA 1
ATOM 1380 C C . GLN A 1 190 ? 6.053 -7.165 -8.200 1.00 91.19 190 GLN A C 1
ATOM 1382 O O . GLN A 1 190 ? 6.990 -7.811 -8.674 1.00 91.19 190 GLN A O 1
ATOM 1387 N N . LEU A 1 191 ? 5.218 -6.444 -8.955 1.00 88.56 191 LEU A N 1
ATOM 1388 C CA . LEU A 1 191 ? 5.401 -6.260 -10.391 1.00 88.56 191 LEU A CA 1
ATOM 1389 C C . LEU A 1 191 ? 6.658 -5.434 -10.690 1.00 88.56 191 LEU A C 1
ATOM 1391 O O . LEU A 1 191 ? 7.446 -5.825 -11.543 1.00 88.56 191 LEU A O 1
ATOM 1395 N N . GLU A 1 192 ? 6.870 -4.333 -9.975 1.00 88.62 192 GLU A N 1
ATOM 1396 C CA . GLU A 1 192 ? 8.046 -3.475 -10.105 1.00 88.62 192 GLU A CA 1
ATOM 1397 C C . GLU A 1 192 ? 9.345 -4.274 -9.930 1.00 88.62 192 GLU A C 1
ATOM 1399 O O . GLU A 1 192 ? 10.212 -4.262 -10.803 1.00 88.62 192 GLU A O 1
ATOM 1404 N N . GLN A 1 193 ? 9.450 -5.042 -8.844 1.00 87.44 193 GLN A N 1
ATOM 1405 C CA . GLN A 1 193 ? 10.604 -5.889 -8.544 1.00 87.44 193 GLN A CA 1
ATOM 1406 C C . GLN A 1 193 ? 10.810 -6.972 -9.614 1.00 87.44 193 GLN A C 1
ATOM 1408 O O . GLN A 1 193 ? 11.932 -7.200 -10.070 1.00 87.44 193 GLN A O 1
ATOM 1413 N N . SER A 1 194 ? 9.722 -7.592 -10.070 1.00 84.06 194 SER A N 1
ATOM 1414 C CA . SER A 1 194 ? 9.727 -8.577 -11.157 1.00 84.06 194 SER A CA 1
ATOM 1415 C C . SER A 1 194 ? 10.251 -7.979 -12.469 1.00 84.06 194 SER A C 1
ATOM 1417 O O . SER A 1 194 ? 11.068 -8.577 -13.175 1.00 84.06 194 SER A O 1
ATOM 1419 N N . LEU A 1 195 ? 9.825 -6.753 -12.786 1.00 81.88 195 LEU A N 1
ATOM 1420 C CA . LEU A 1 195 ? 10.271 -6.012 -13.960 1.00 81.88 195 LEU A CA 1
ATOM 1421 C C . LEU A 1 195 ? 11.714 -5.515 -13.818 1.00 81.88 195 LEU A C 1
ATOM 1423 O O . LEU A 1 195 ? 12.406 -5.421 -14.833 1.00 81.88 195 LEU A O 1
ATOM 1427 N N . ALA A 1 196 ? 12.201 -5.265 -12.599 1.00 81.06 196 ALA A N 1
ATOM 1428 C CA . ALA A 1 196 ? 13.557 -4.775 -12.339 1.00 81.06 196 ALA A CA 1
ATOM 1429 C C . ALA A 1 196 ? 14.674 -5.731 -12.798 1.00 81.06 196 ALA A C 1
ATOM 1431 O O . ALA A 1 196 ? 15.814 -5.317 -13.013 1.00 81.06 196 ALA A O 1
ATOM 1432 N N . SER A 1 197 ? 14.341 -7.004 -13.017 1.00 74.38 197 SER A N 1
ATOM 1433 C CA . SER A 1 197 ? 15.252 -8.023 -13.555 1.00 74.38 197 SER A CA 1
ATOM 1434 C C . SER A 1 197 ? 15.167 -8.198 -15.080 1.00 74.38 197 SER A C 1
ATOM 1436 O O . SER A 1 197 ? 15.748 -9.131 -15.633 1.00 74.38 197 SER A O 1
ATOM 1438 N N . THR A 1 198 ? 14.434 -7.334 -15.788 1.00 73.94 198 THR A N 1
ATOM 1439 C CA . THR A 1 198 ? 14.131 -7.501 -17.220 1.00 73.94 198 THR A CA 1
ATOM 1440 C C . THR A 1 198 ? 14.888 -6.505 -18.109 1.00 73.94 198 THR A C 1
ATOM 1442 O O . THR A 1 198 ? 15.309 -5.445 -17.639 1.00 73.94 198 THR A O 1
ATOM 1445 N N . PRO A 1 199 ? 15.021 -6.769 -19.426 1.00 68.44 199 PRO A N 1
ATOM 1446 C CA . PRO A 1 199 ? 15.593 -5.799 -20.364 1.00 68.44 199 PRO A CA 1
ATOM 1447 C C . PRO A 1 199 ? 14.854 -4.454 -20.407 1.00 68.44 199 PRO A C 1
ATOM 1449 O O . PRO A 1 199 ? 15.475 -3.446 -20.736 1.00 68.44 199 PRO A O 1
ATOM 1452 N N . LEU A 1 200 ? 13.563 -4.428 -20.048 1.00 69.00 200 LEU A N 1
ATOM 1453 C CA . LEU A 1 200 ? 12.761 -3.207 -19.955 1.00 69.00 200 LEU A CA 1
ATOM 1454 C C . LEU A 1 200 ? 13.315 -2.260 -18.873 1.00 69.00 200 LEU A C 1
ATOM 1456 O O . LEU A 1 200 ? 13.430 -1.057 -19.082 1.00 69.00 200 LEU A O 1
ATOM 1460 N N . TYR A 1 201 ? 13.770 -2.808 -17.747 1.00 72.00 201 TYR A N 1
ATOM 1461 C CA . TYR A 1 201 ? 14.454 -2.032 -16.713 1.00 72.00 201 TYR A CA 1
ATOM 1462 C C . TYR A 1 201 ? 15.788 -1.450 -17.202 1.00 72.00 201 TYR A C 1
ATOM 1464 O O . TYR A 1 201 ? 16.141 -0.308 -16.904 1.00 72.00 201 TYR A O 1
ATOM 1472 N N . ALA A 1 202 ? 16.519 -2.212 -18.021 1.00 66.69 202 ALA A N 1
ATOM 1473 C CA . ALA A 1 202 ? 17.768 -1.757 -18.624 1.00 66.69 202 ALA A CA 1
ATOM 1474 C C . ALA A 1 202 ? 17.565 -0.690 -19.717 1.00 66.69 202 ALA A C 1
ATOM 1476 O O . ALA A 1 202 ? 18.476 0.113 -19.931 1.00 66.69 202 ALA A O 1
ATOM 1477 N N . SER A 1 203 ? 16.415 -0.644 -20.407 1.00 68.56 203 SER A N 1
ATOM 1478 C CA . SER A 1 203 ? 16.126 0.428 -21.372 1.00 68.56 203 SER A CA 1
ATOM 1479 C C . SER A 1 203 ? 15.909 1.779 -20.694 1.00 68.56 203 SER A C 1
ATOM 1481 O O . SER A 1 203 ? 16.469 2.759 -21.166 1.00 68.56 203 SER A O 1
ATOM 1483 N N . PHE A 1 204 ? 15.259 1.842 -19.527 1.00 68.31 204 PHE A N 1
ATOM 1484 C CA . PHE A 1 204 ? 15.073 3.128 -18.830 1.00 68.31 204 PHE A CA 1
ATOM 1485 C C . PHE A 1 204 ? 16.377 3.753 -18.344 1.00 68.31 204 PHE A C 1
ATOM 1487 O O . PHE A 1 204 ? 16.532 4.973 -18.376 1.00 68.31 204 PHE A O 1
ATOM 1494 N N . ARG A 1 205 ? 17.361 2.922 -17.976 1.00 67.12 205 ARG A N 1
ATOM 1495 C CA . ARG A 1 205 ? 18.722 3.403 -17.701 1.00 67.12 205 ARG A CA 1
ATOM 1496 C C . ARG A 1 205 ? 19.359 4.075 -18.918 1.00 67.12 205 ARG A C 1
ATOM 1498 O O . ARG A 1 205 ? 20.125 5.019 -18.752 1.00 67.12 205 ARG A O 1
ATOM 1505 N N . LYS A 1 206 ? 19.074 3.585 -20.130 1.00 66.12 206 LYS A N 1
ATOM 1506 C CA . LYS A 1 206 ? 19.572 4.180 -21.382 1.00 66.12 206 LYS A CA 1
ATOM 1507 C C . LYS A 1 206 ? 18.850 5.485 -21.719 1.00 66.12 206 LYS A C 1
ATOM 1509 O O . LYS A 1 206 ? 19.476 6.368 -22.293 1.00 66.12 206 LYS A O 1
ATOM 1514 N N . ASP A 1 207 ? 17.599 5.621 -21.288 1.00 70.38 207 ASP A N 1
ATOM 1515 C CA . ASP A 1 207 ? 16.772 6.819 -21.477 1.00 70.38 207 ASP A CA 1
ATOM 1516 C C . ASP A 1 207 ? 17.019 7.905 -20.404 1.00 70.38 207 ASP A C 1
ATOM 1518 O O . ASP A 1 207 ? 16.318 8.913 -20.351 1.00 70.38 207 ASP A O 1
ATOM 1522 N N . GLY A 1 208 ? 18.041 7.729 -19.555 1.00 69.69 208 GLY A N 1
ATOM 1523 C CA . GLY A 1 208 ? 18.502 8.743 -18.600 1.00 69.69 208 GLY A CA 1
ATOM 1524 C C . GLY A 1 208 ? 17.793 8.737 -17.244 1.00 69.69 208 GLY A C 1
ATOM 1525 O O . GLY A 1 208 ? 18.063 9.609 -16.418 1.00 69.69 208 GLY A O 1
ATOM 1526 N N . VAL A 1 209 ? 16.925 7.758 -16.972 1.00 75.69 209 VAL A N 1
ATOM 1527 C CA . VAL A 1 209 ? 16.364 7.563 -15.628 1.00 75.69 209 VAL A CA 1
ATOM 1528 C C . VAL A 1 209 ? 17.472 7.037 -14.716 1.00 75.69 209 VAL A C 1
ATOM 1530 O O . VAL A 1 209 ? 18.095 6.020 -15.015 1.00 75.69 209 VAL A O 1
ATOM 1533 N N . VAL A 1 210 ? 17.733 7.736 -13.607 1.00 76.75 210 VAL A N 1
ATOM 1534 C CA . VAL A 1 210 ? 18.794 7.384 -12.636 1.00 76.75 210 VAL A CA 1
ATOM 1535 C C . VAL A 1 210 ? 18.259 7.000 -11.254 1.00 76.75 210 VAL A C 1
ATOM 1537 O O . VAL A 1 210 ? 18.999 6.454 -10.443 1.00 76.75 210 VAL A O 1
ATOM 1540 N N . ARG A 1 211 ? 16.983 7.289 -10.983 1.00 82.44 211 ARG A N 1
ATOM 1541 C CA . ARG A 1 211 ? 16.283 7.008 -9.725 1.00 82.44 211 ARG A CA 1
ATOM 1542 C C . ARG A 1 211 ? 14.787 6.891 -9.999 1.00 82.44 211 ARG A C 1
ATOM 1544 O O . ARG A 1 211 ? 14.259 7.657 -10.803 1.00 82.44 211 ARG A O 1
ATOM 1551 N N . PHE A 1 212 ? 14.126 5.973 -9.307 1.00 85.38 212 PHE A N 1
ATOM 1552 C CA . PHE A 1 212 ? 12.693 5.742 -9.383 1.00 85.38 212 PHE A CA 1
ATOM 1553 C C . PHE A 1 212 ? 12.123 5.471 -7.985 1.00 85.38 212 PHE A C 1
ATOM 1555 O O . PHE A 1 212 ? 12.408 4.436 -7.385 1.00 85.38 212 PHE A O 1
ATOM 1562 N N . ASP A 1 213 ? 11.336 6.418 -7.473 1.00 87.94 213 ASP A N 1
ATOM 1563 C CA . ASP A 1 213 ? 10.559 6.279 -6.233 1.00 87.94 213 ASP A CA 1
ATOM 1564 C C . ASP A 1 213 ? 9.155 5.760 -6.578 1.00 87.94 213 ASP A C 1
ATOM 1566 O O . ASP A 1 213 ? 8.186 6.513 -6.679 1.00 87.94 213 ASP A O 1
ATOM 1570 N N . GLY A 1 214 ? 9.089 4.459 -6.854 1.00 89.75 214 GLY A N 1
ATOM 1571 C CA . GLY A 1 214 ? 7.910 3.767 -7.365 1.00 89.75 214 GLY A CA 1
ATOM 1572 C C . GLY A 1 214 ? 7.025 3.115 -6.308 1.00 89.75 214 GLY A C 1
ATOM 1573 O O . GLY A 1 214 ? 6.919 3.547 -5.163 1.00 89.75 214 GLY A O 1
ATOM 1574 N N . ALA A 1 215 ? 6.391 2.013 -6.679 1.00 93.50 215 ALA A N 1
ATOM 1575 C CA . ALA A 1 215 ? 5.545 1.231 -5.798 1.00 93.50 215 ALA A CA 1
ATOM 1576 C C . ALA A 1 215 ? 6.305 0.586 -4.626 1.00 93.50 215 ALA A C 1
ATOM 1578 O O . ALA A 1 215 ? 5.710 0.384 -3.565 1.00 93.50 215 ALA A O 1
ATOM 1579 N N . VAL A 1 216 ? 7.610 0.310 -4.756 1.00 94.31 216 VAL A N 1
ATOM 1580 C CA . VAL A 1 216 ? 8.440 -0.146 -3.620 1.00 94.31 216 VAL A CA 1
ATOM 1581 C C . VAL A 1 216 ? 8.500 0.918 -2.520 1.00 94.31 216 VAL A C 1
ATOM 1583 O O . VAL A 1 216 ? 8.233 0.613 -1.356 1.00 94.31 216 VAL A O 1
ATOM 1586 N N . GLY A 1 217 ? 8.782 2.173 -2.884 1.00 94.38 217 GLY A N 1
ATOM 1587 C CA . GLY A 1 217 ? 8.746 3.297 -1.947 1.00 94.38 217 GLY A CA 1
ATOM 1588 C C . GLY A 1 217 ? 7.339 3.537 -1.401 1.00 94.38 217 GLY A C 1
ATOM 1589 O O . GLY A 1 217 ? 7.150 3.694 -0.196 1.00 94.38 217 GLY A O 1
ATOM 1590 N N . GLY A 1 218 ? 6.329 3.447 -2.269 1.00 95.12 218 GLY A N 1
ATOM 1591 C CA . GLY A 1 218 ? 4.933 3.629 -1.874 1.00 95.12 218 GLY A CA 1
ATOM 1592 C C . GLY A 1 218 ? 4.411 2.566 -0.920 1.00 95.12 218 GLY A C 1
ATOM 1593 O O . GLY A 1 218 ? 3.654 2.892 -0.010 1.00 95.12 218 GLY A O 1
ATOM 1594 N N . SER A 1 219 ? 4.889 1.328 -1.043 1.00 97.19 219 SER A N 1
ATOM 1595 C CA . SER A 1 219 ? 4.594 0.262 -0.084 1.00 97.19 219 SER A CA 1
ATOM 1596 C C . SER A 1 219 ? 5.087 0.632 1.313 1.00 97.19 219 SER A C 1
ATOM 1598 O O . SER A 1 219 ? 4.333 0.517 2.276 1.00 97.19 219 SER A O 1
ATOM 1600 N N . ALA A 1 220 ? 6.321 1.133 1.431 1.00 97.25 220 ALA A N 1
ATOM 1601 C CA . ALA A 1 220 ? 6.870 1.569 2.712 1.00 97.25 220 ALA A CA 1
ATOM 1602 C C . ALA A 1 220 ? 6.127 2.796 3.269 1.00 97.25 220 ALA A C 1
ATOM 1604 O O . ALA A 1 220 ? 5.777 2.818 4.448 1.00 97.25 220 ALA A O 1
ATOM 1605 N N . ASP A 1 221 ? 5.804 3.786 2.436 1.00 96.81 221 ASP A N 1
ATOM 1606 C CA . ASP A 1 221 ? 5.028 4.949 2.879 1.00 96.81 221 ASP A CA 1
ATOM 1607 C C . ASP A 1 221 ? 3.633 4.550 3.383 1.00 96.81 221 ASP A C 1
ATOM 1609 O O . ASP A 1 221 ? 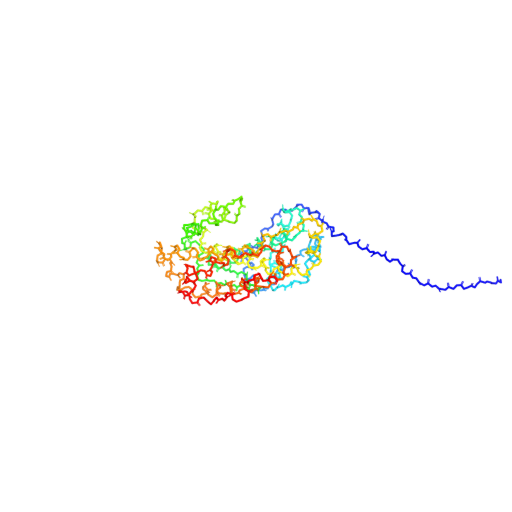3.207 5.009 4.444 1.00 96.81 221 ASP A O 1
ATOM 1613 N N . MET A 1 222 ? 2.931 3.652 2.683 1.00 98.06 222 MET A N 1
ATOM 1614 C CA . MET A 1 222 ? 1.620 3.172 3.130 1.00 98.06 222 MET A CA 1
ATOM 1615 C C . MET A 1 222 ? 1.714 2.318 4.395 1.00 98.06 222 MET A C 1
ATOM 1617 O O . MET A 1 222 ? 0.863 2.446 5.275 1.00 98.06 222 MET A O 1
ATOM 1621 N N . MET A 1 223 ? 2.758 1.494 4.541 1.00 98.62 223 MET A N 1
ATOM 1622 C CA . MET A 1 223 ? 3.038 0.785 5.796 1.00 98.62 223 MET A CA 1
ATOM 1623 C C . MET A 1 223 ? 3.190 1.777 6.958 1.00 98.62 223 MET A C 1
ATOM 1625 O O . MET A 1 223 ? 2.559 1.604 8.003 1.00 98.62 223 MET A O 1
ATOM 1629 N N . LEU A 1 224 ? 3.956 2.857 6.769 1.00 98.44 224 LEU A N 1
ATOM 1630 C CA . LEU A 1 224 ? 4.091 3.917 7.767 1.00 98.44 224 LEU A CA 1
ATOM 1631 C C . LEU A 1 224 ? 2.746 4.604 8.048 1.00 98.44 224 LEU A C 1
ATOM 1633 O O . LEU A 1 224 ? 2.391 4.803 9.210 1.00 98.44 224 LEU A O 1
ATOM 1637 N N . TYR A 1 225 ? 1.959 4.921 7.017 1.00 98.50 225 TYR A N 1
ATOM 1638 C CA . TYR A 1 225 ? 0.659 5.580 7.184 1.00 98.50 225 TYR A CA 1
ATOM 1639 C C . TYR A 1 225 ? -0.336 4.697 7.935 1.00 98.50 225 TYR A C 1
ATOM 1641 O O . TYR A 1 225 ? -1.090 5.214 8.760 1.00 98.50 225 TYR A O 1
ATOM 1649 N N . VAL A 1 226 ? -0.297 3.376 7.735 1.00 98.62 226 VAL A N 1
ATOM 1650 C CA . VAL A 1 226 ? -1.068 2.413 8.532 1.00 98.62 226 VAL A CA 1
ATOM 1651 C C . VAL A 1 226 ? -0.680 2.492 10.007 1.00 98.62 226 VAL A C 1
ATOM 1653 O O . VAL A 1 226 ? -1.570 2.595 10.847 1.00 98.62 226 VAL A O 1
ATOM 1656 N N . LEU A 1 227 ? 0.610 2.524 10.355 1.00 98.69 227 LEU A N 1
ATOM 1657 C CA . LEU A 1 227 ? 1.034 2.656 11.759 1.00 98.69 227 LEU A CA 1
ATOM 1658 C C . LEU A 1 227 ? 0.619 4.001 12.358 1.00 98.69 227 LEU A C 1
ATOM 1660 O O . LEU A 1 227 ? 0.088 4.049 13.471 1.00 98.69 227 LEU A O 1
ATOM 1664 N N . CYS A 1 228 ? 0.793 5.091 11.609 1.00 98.62 228 CYS A N 1
ATOM 1665 C CA . CYS A 1 228 ? 0.334 6.417 12.008 1.00 98.62 228 CYS A CA 1
ATOM 1666 C C . CYS A 1 228 ? -1.184 6.444 12.242 1.00 98.62 228 CYS A C 1
ATOM 1668 O O . CYS A 1 228 ? -1.641 7.007 13.239 1.00 98.62 228 CYS A O 1
ATOM 1670 N N . TYR A 1 229 ? -1.965 5.808 11.367 1.00 98.62 229 TYR A N 1
ATOM 1671 C CA . TYR A 1 229 ? -3.411 5.685 11.511 1.00 98.62 229 TYR A CA 1
ATOM 1672 C C . TYR A 1 229 ? -3.793 4.853 12.737 1.00 98.62 229 TYR A C 1
ATOM 1674 O O . TYR A 1 229 ? -4.589 5.307 13.557 1.00 98.62 229 TYR A O 1
ATOM 1682 N N . LEU A 1 230 ? -3.205 3.665 12.910 1.00 98.56 230 LEU A N 1
ATOM 1683 C CA . LEU A 1 230 ? -3.474 2.786 14.050 1.00 98.56 230 LEU A CA 1
ATOM 1684 C C . LEU A 1 230 ? -3.189 3.499 15.375 1.00 98.56 230 LEU A C 1
ATOM 1686 O O . LEU A 1 230 ? -4.034 3.487 16.272 1.00 98.56 230 LEU A O 1
ATOM 1690 N N . LYS A 1 231 ? -2.059 4.209 15.461 1.00 98.56 231 LYS A N 1
ATOM 1691 C CA . LYS A 1 231 ? -1.710 5.045 16.613 1.00 98.56 231 LYS A CA 1
ATOM 1692 C C . LYS A 1 231 ? -2.726 6.167 16.835 1.00 98.56 231 LYS A C 1
ATOM 1694 O O . LYS A 1 231 ? -3.194 6.349 17.960 1.00 98.56 231 LYS A O 1
ATOM 1699 N N . ALA A 1 232 ? -3.103 6.899 15.783 1.00 98.31 232 ALA A N 1
ATOM 1700 C CA . ALA A 1 232 ? -4.088 7.979 15.869 1.00 98.31 232 ALA A CA 1
ATOM 1701 C C . ALA A 1 232 ? -5.447 7.463 16.367 1.00 98.31 232 ALA A C 1
ATOM 1703 O O . ALA A 1 232 ? -6.005 8.005 17.321 1.00 98.31 232 ALA A O 1
ATOM 1704 N N . VAL A 1 233 ? -5.950 6.372 15.786 1.00 98.25 233 VAL A N 1
ATOM 1705 C CA . VAL A 1 233 ? -7.222 5.744 16.166 1.00 98.25 233 VAL A CA 1
ATOM 1706 C C . VAL A 1 233 ? -7.168 5.192 17.585 1.00 98.25 233 VAL A C 1
ATOM 1708 O O . VAL A 1 233 ? -8.119 5.385 18.338 1.00 98.25 233 VAL A O 1
ATOM 1711 N N . ARG A 1 234 ? -6.058 4.575 18.005 1.00 98.12 234 ARG A N 1
ATOM 1712 C CA . ARG A 1 234 ? -5.885 4.098 19.384 1.00 98.12 234 ARG A CA 1
ATOM 1713 C C . ARG A 1 234 ? -6.003 5.228 20.403 1.00 98.12 234 ARG A C 1
ATOM 1715 O O . ARG A 1 234 ? -6.624 5.042 21.447 1.00 98.12 234 ARG A O 1
ATOM 1722 N N . LEU A 1 235 ? -5.398 6.378 20.111 1.00 98.19 235 LEU A N 1
ATOM 1723 C CA . LEU A 1 235 ? -5.362 7.524 21.020 1.00 98.19 235 LEU A CA 1
ATOM 1724 C C . LEU A 1 235 ? -6.660 8.344 21.001 1.00 98.19 235 LEU A C 1
ATOM 1726 O O . LEU A 1 235 ? -7.089 8.819 22.048 1.00 98.19 235 LEU A O 1
ATOM 1730 N N . GLN A 1 236 ? -7.280 8.515 19.833 1.00 98.19 236 GLN A N 1
ATOM 1731 C CA . GLN A 1 236 ? -8.384 9.465 19.632 1.00 98.19 236 GLN A CA 1
ATOM 1732 C C . GLN A 1 236 ? -9.755 8.782 19.504 1.00 98.19 236 GLN A C 1
ATOM 1734 O O . GLN A 1 236 ? -10.784 9.381 19.812 1.00 98.19 236 GLN A O 1
ATOM 1739 N N . HIS A 1 237 ? -9.788 7.514 19.084 1.00 97.88 237 HIS A N 1
ATOM 1740 C CA . HIS A 1 237 ? -11.007 6.763 18.771 1.00 97.88 237 HIS A CA 1
ATOM 1741 C C . HIS A 1 237 ? -10.961 5.321 19.326 1.00 97.88 237 HIS A C 1
ATOM 1743 O O . HIS A 1 237 ? -11.082 4.354 18.568 1.00 97.88 237 HIS A O 1
ATOM 1749 N N . PRO A 1 238 ? -10.851 5.127 20.655 1.00 97.44 238 PRO A N 1
ATOM 1750 C CA . PRO A 1 238 ? -10.589 3.814 21.258 1.00 97.44 238 PRO A CA 1
ATOM 1751 C C . PRO A 1 238 ? -11.652 2.747 20.950 1.00 97.44 238 PRO A C 1
ATOM 1753 O O . PRO A 1 238 ? -11.329 1.564 20.881 1.00 97.44 238 PRO A O 1
ATOM 1756 N N . ARG A 1 239 ? -12.915 3.139 20.716 1.00 97.56 239 ARG A N 1
ATOM 1757 C CA . ARG A 1 239 ? -13.970 2.205 20.277 1.00 97.56 239 ARG A CA 1
ATOM 1758 C C . ARG A 1 239 ? -13.728 1.680 18.861 1.00 97.56 239 ARG A C 1
ATOM 1760 O O . ARG A 1 239 ? -13.898 0.490 18.628 1.00 97.56 239 ARG A O 1
ATOM 1767 N N . ALA A 1 240 ? -13.317 2.551 17.939 1.00 96.88 240 ALA A N 1
ATOM 1768 C CA . ALA A 1 240 ? -12.960 2.139 16.585 1.00 96.88 240 ALA A CA 1
ATOM 1769 C C . ALA A 1 240 ? -11.696 1.270 16.602 1.00 96.88 240 ALA A C 1
ATOM 1771 O O . ALA A 1 240 ? -11.659 0.246 15.930 1.00 96.88 240 ALA A O 1
ATOM 1772 N N . TYR A 1 241 ? -10.709 1.615 17.439 1.00 98.25 241 TYR A N 1
ATOM 1773 C CA . TYR A 1 241 ? -9.520 0.784 17.638 1.00 98.25 241 TYR A CA 1
ATOM 1774 C C . TYR A 1 241 ? -9.870 -0.621 18.140 1.00 98.25 241 TYR A C 1
ATOM 1776 O O . TYR A 1 241 ? -9.366 -1.603 17.606 1.00 98.25 241 TYR A O 1
ATOM 1784 N N . ALA A 1 242 ? -10.757 -0.731 19.136 1.00 97.69 242 ALA A N 1
ATOM 1785 C CA . ALA A 1 242 ? -11.234 -2.024 19.619 1.00 97.69 242 ALA A CA 1
ATOM 1786 C C . ALA A 1 242 ? -11.925 -2.817 18.500 1.00 97.69 242 ALA A C 1
ATOM 1788 O O . ALA A 1 242 ? -11.605 -3.982 18.305 1.00 97.69 242 ALA A O 1
ATOM 1789 N N . GLY A 1 243 ? -12.779 -2.167 17.700 1.00 97.19 243 GLY A N 1
ATOM 1790 C CA . GLY A 1 243 ? -13.395 -2.792 16.527 1.00 97.19 243 GLY A CA 1
ATOM 1791 C C . GLY A 1 243 ? -12.370 -3.343 15.530 1.00 97.19 243 GLY A C 1
ATOM 1792 O O . GLY A 1 243 ? -12.512 -4.477 15.083 1.00 97.19 243 GLY A O 1
ATOM 1793 N N . LEU A 1 244 ? -11.307 -2.589 15.228 1.00 97.06 244 LEU A N 1
ATOM 1794 C CA . LEU A 1 244 ? -10.209 -3.050 14.367 1.00 97.06 244 LEU A CA 1
ATOM 1795 C C . LEU A 1 244 ? -9.448 -4.232 14.975 1.00 97.06 244 LEU A C 1
ATOM 1797 O O . LEU A 1 244 ? -9.164 -5.207 14.287 1.00 97.06 244 LEU A O 1
ATOM 1801 N N . ARG A 1 245 ? -9.128 -4.158 16.268 1.00 97.69 245 ARG A N 1
ATOM 1802 C CA . ARG A 1 245 ? -8.430 -5.230 16.984 1.00 97.69 245 ARG A CA 1
ATOM 1803 C C . ARG A 1 245 ? -9.254 -6.518 17.032 1.00 97.69 245 ARG A C 1
ATOM 1805 O O . ARG A 1 245 ? -8.699 -7.607 16.950 1.00 97.69 245 ARG A O 1
ATOM 1812 N N . ASP A 1 246 ? -10.570 -6.389 17.127 1.00 97.44 246 ASP A N 1
ATOM 1813 C CA . ASP A 1 246 ? -11.498 -7.511 17.219 1.00 97.44 246 ASP A CA 1
ATOM 1814 C C . ASP A 1 246 ? -11.976 -7.979 15.817 1.00 97.44 246 ASP A C 1
ATOM 1816 O O . ASP A 1 246 ? -12.918 -8.764 15.712 1.00 97.44 246 ASP A O 1
ATOM 1820 N N . SER A 1 247 ? -11.316 -7.519 14.739 1.00 97.88 247 SER A N 1
ATOM 1821 C CA . SER A 1 247 ? -11.585 -7.862 13.330 1.00 97.88 247 SER A CA 1
ATOM 1822 C C . SER A 1 247 ? -10.542 -8.862 12.783 1.00 97.88 247 SER A C 1
ATOM 1824 O O . SER A 1 247 ? -9.549 -8.460 12.163 1.00 97.88 247 SER A O 1
ATOM 1826 N N . PRO A 1 248 ? -10.709 -10.181 13.008 1.00 97.75 248 PRO A N 1
ATOM 1827 C CA . PRO A 1 248 ? -9.679 -11.175 12.704 1.00 97.75 248 PRO A CA 1
ATOM 1828 C C . PRO A 1 248 ? -9.382 -11.336 11.207 1.00 97.75 248 PRO A C 1
ATOM 1830 O O . PRO A 1 248 ? -8.236 -11.619 10.853 1.00 97.75 248 PRO A O 1
ATOM 1833 N N . LEU A 1 249 ? -10.361 -11.170 10.310 1.00 97.94 249 LEU A N 1
ATOM 1834 C CA . LEU A 1 249 ? -10.120 -11.278 8.868 1.00 97.94 249 LEU A CA 1
ATOM 1835 C C . LEU A 1 249 ? -9.351 -10.063 8.343 1.00 97.94 249 LEU A C 1
ATOM 1837 O O . LEU A 1 249 ? -8.448 -10.227 7.518 1.00 97.94 249 LEU A O 1
ATOM 1841 N N . ALA A 1 250 ? -9.668 -8.868 8.848 1.00 97.50 250 ALA A N 1
ATOM 1842 C CA . ALA A 1 250 ? -8.940 -7.647 8.530 1.00 97.50 250 ALA A CA 1
ATOM 1843 C C . ALA A 1 250 ? -7.489 -7.720 9.019 1.00 97.50 250 ALA A C 1
ATOM 1845 O O . ALA A 1 250 ? -6.574 -7.478 8.233 1.00 97.50 250 ALA A O 1
ATOM 1846 N N . LEU A 1 251 ? -7.259 -8.143 10.268 1.00 98.44 251 LEU A N 1
ATOM 1847 C CA . LEU A 1 251 ? -5.905 -8.330 10.800 1.00 98.44 251 LEU A CA 1
ATOM 1848 C C . LEU A 1 251 ? -5.134 -9.422 10.050 1.00 98.44 251 LEU A C 1
ATOM 1850 O O . LEU A 1 251 ? -3.954 -9.250 9.747 1.00 98.44 251 LEU A O 1
ATOM 1854 N N . ALA A 1 252 ? -5.793 -10.520 9.669 1.00 98.38 252 ALA A N 1
ATOM 1855 C CA . ALA A 1 252 ? -5.167 -11.547 8.843 1.00 98.38 252 ALA A CA 1
ATOM 1856 C C . ALA A 1 252 ? -4.765 -11.010 7.461 1.00 98.38 252 ALA A C 1
ATOM 1858 O O . ALA A 1 252 ? -3.742 -11.426 6.919 1.00 98.38 252 ALA A O 1
ATOM 1859 N N . HIS A 1 253 ? -5.552 -10.109 6.864 1.00 98.25 253 HIS A N 1
ATOM 1860 C CA . HIS A 1 253 ? -5.183 -9.471 5.602 1.00 98.25 253 HIS A CA 1
ATOM 1861 C C . HIS A 1 253 ? -4.049 -8.458 5.784 1.00 98.25 253 HIS A C 1
ATOM 1863 O O . HIS A 1 253 ? -3.067 -8.549 5.051 1.00 98.25 253 HIS A O 1
ATOM 1869 N N . LEU A 1 254 ? -4.097 -7.612 6.818 1.00 98.56 254 LEU A N 1
ATOM 1870 C CA . LEU A 1 254 ? -2.987 -6.723 7.171 1.00 98.56 254 LEU A CA 1
ATOM 1871 C C . LEU A 1 254 ? -1.680 -7.506 7.368 1.00 98.56 254 LEU A C 1
ATOM 1873 O O . LEU A 1 254 ? -0.659 -7.114 6.821 1.00 98.56 254 LEU A O 1
ATOM 1877 N N . GLN A 1 255 ? -1.703 -8.656 8.052 1.00 98.56 255 GLN A N 1
ATOM 1878 C CA . GLN A 1 255 ? -0.527 -9.524 8.190 1.00 98.56 255 GLN A CA 1
ATOM 1879 C C . GLN A 1 255 ? 0.024 -9.992 6.835 1.00 98.56 255 GLN A C 1
ATOM 1881 O O . GLN A 1 255 ? 1.242 -10.060 6.668 1.00 98.56 255 GLN A O 1
ATOM 1886 N N . ARG A 1 256 ? -0.847 -10.351 5.880 1.00 98.12 256 ARG A N 1
ATOM 1887 C CA . ARG A 1 256 ? -0.423 -10.773 4.532 1.00 98.12 256 ARG A CA 1
ATOM 1888 C C . ARG A 1 256 ? 0.256 -9.627 3.798 1.00 98.12 256 ARG A C 1
ATOM 1890 O O . ARG A 1 256 ? 1.349 -9.836 3.277 1.00 98.12 256 ARG A O 1
ATOM 1897 N N . LEU A 1 257 ? -0.372 -8.450 3.803 1.00 98.25 257 LEU A N 1
ATOM 1898 C CA . LEU A 1 257 ? 0.173 -7.242 3.188 1.00 98.25 257 LEU A CA 1
ATOM 1899 C C . LEU A 1 257 ? 1.514 -6.872 3.812 1.00 98.25 257 LEU A C 1
ATOM 1901 O O . LEU A 1 257 ? 2.481 -6.684 3.087 1.00 98.25 257 LEU A O 1
ATOM 1905 N N . TRP A 1 258 ? 1.597 -6.866 5.144 1.00 98.38 258 TRP A N 1
ATOM 1906 C CA . TRP A 1 258 ? 2.813 -6.517 5.871 1.00 98.38 258 TRP A CA 1
ATOM 1907 C C . TRP A 1 258 ? 3.973 -7.439 5.505 1.00 98.38 258 TRP A C 1
ATOM 1909 O O . TRP A 1 258 ? 5.009 -6.986 5.027 1.00 98.38 258 TRP A O 1
ATOM 1919 N N . SER A 1 259 ? 3.768 -8.755 5.620 1.00 97.44 259 SER A N 1
ATOM 1920 C CA . SER A 1 259 ? 4.810 -9.726 5.285 1.00 97.44 259 SER A CA 1
ATOM 1921 C C . SER A 1 259 ? 5.185 -9.703 3.803 1.00 97.44 259 SER A C 1
ATOM 1923 O O . SER A 1 259 ? 6.319 -10.024 3.458 1.00 97.44 259 SER A O 1
ATOM 1925 N N . ALA A 1 260 ? 4.249 -9.398 2.904 1.00 96.38 260 ALA A N 1
ATOM 1926 C CA . ALA A 1 260 ? 4.550 -9.275 1.483 1.00 96.38 260 ALA A CA 1
ATOM 1927 C C . ALA A 1 260 ? 5.302 -7.977 1.157 1.00 96.38 260 ALA A C 1
ATOM 1929 O O . ALA A 1 260 ? 6.240 -8.028 0.364 1.00 96.38 260 ALA A O 1
ATOM 1930 N N . GLY A 1 261 ? 4.948 -6.867 1.811 1.00 97.00 261 GLY A N 1
ATOM 1931 C CA . GLY A 1 261 ? 5.661 -5.592 1.765 1.00 97.00 261 GLY A CA 1
ATOM 1932 C C . GLY A 1 261 ? 7.115 -5.748 2.206 1.00 97.00 261 GLY A C 1
ATOM 1933 O O . GLY A 1 261 ? 8.030 -5.412 1.460 1.00 97.00 261 GLY A O 1
ATOM 1934 N N . GLU A 1 262 ? 7.348 -6.381 3.359 1.00 97.44 262 GLU A N 1
ATOM 1935 C CA . GLU A 1 262 ? 8.700 -6.702 3.836 1.00 97.44 262 GLU A CA 1
ATOM 1936 C C . GLU A 1 262 ? 9.474 -7.546 2.808 1.00 97.44 262 GLU A C 1
ATOM 1938 O O . GLU A 1 262 ? 10.590 -7.202 2.418 1.00 97.44 262 GLU A O 1
ATOM 1943 N N . ARG A 1 263 ? 8.871 -8.628 2.294 1.00 95.44 263 ARG A N 1
ATOM 1944 C CA . ARG A 1 263 ? 9.530 -9.489 1.297 1.00 95.44 263 ARG A CA 1
ATOM 1945 C C . ARG A 1 263 ? 9.898 -8.741 0.018 1.00 95.44 263 ARG A C 1
ATOM 1947 O O . ARG A 1 263 ? 10.994 -8.952 -0.494 1.00 95.44 263 ARG A O 1
ATOM 1954 N N . VAL A 1 264 ? 9.001 -7.913 -0.518 1.00 93.81 264 VAL A N 1
ATOM 1955 C CA . VAL A 1 264 ? 9.243 -7.231 -1.796 1.00 93.81 264 VAL A CA 1
ATOM 1956 C C . VAL A 1 264 ? 10.254 -6.097 -1.657 1.00 93.81 264 VAL A C 1
ATOM 1958 O O . VAL A 1 264 ? 11.116 -5.944 -2.523 1.00 93.81 264 VAL A O 1
ATOM 1961 N N . ILE A 1 265 ? 10.225 -5.363 -0.542 1.00 95.75 265 ILE A N 1
ATOM 1962 C CA . ILE A 1 265 ? 11.229 -4.341 -0.239 1.00 95.75 265 ILE A CA 1
ATOM 1963 C C . ILE A 1 265 ? 12.606 -5.002 -0.094 1.00 95.75 265 ILE A C 1
ATOM 1965 O O . ILE A 1 265 ? 13.557 -4.572 -0.745 1.00 95.75 265 ILE A O 1
ATOM 1969 N N . ALA A 1 266 ? 12.715 -6.104 0.660 1.00 95.12 266 ALA A N 1
ATOM 1970 C CA . ALA A 1 266 ? 13.964 -6.861 0.783 1.00 95.12 266 ALA A CA 1
ATOM 1971 C C . ALA A 1 266 ? 14.472 -7.374 -0.579 1.00 95.12 266 ALA A C 1
ATOM 1973 O O . ALA A 1 266 ? 15.649 -7.226 -0.909 1.00 95.12 266 ALA A O 1
ATOM 1974 N N . ALA A 1 267 ? 13.584 -7.933 -1.406 1.00 92.38 267 ALA A N 1
ATOM 1975 C CA . ALA A 1 267 ? 13.924 -8.425 -2.743 1.00 92.38 267 ALA A CA 1
ATOM 1976 C C . ALA A 1 267 ? 14.338 -7.310 -3.723 1.00 92.38 267 ALA A C 1
ATOM 1978 O O . ALA A 1 267 ? 14.957 -7.592 -4.749 1.00 92.38 267 ALA A O 1
ATOM 1979 N N . SER A 1 268 ? 14.021 -6.052 -3.410 1.00 91.88 268 SER A N 1
ATOM 1980 C CA . SER A 1 268 ? 14.378 -4.888 -4.224 1.00 91.88 268 SER A CA 1
ATOM 1981 C C . SER A 1 268 ? 15.773 -4.336 -3.912 1.00 91.88 268 SER A C 1
ATOM 1983 O O . SER A 1 268 ? 16.287 -3.543 -4.698 1.00 91.88 268 SER A O 1
ATOM 1985 N N . VAL A 1 269 ? 16.425 -4.776 -2.823 1.00 92.94 269 VAL A N 1
ATOM 1986 C CA . VAL A 1 269 ? 17.770 -4.307 -2.425 1.00 92.94 269 VAL A CA 1
ATOM 1987 C C . VAL A 1 269 ? 18.788 -4.380 -3.576 1.00 92.94 269 VAL A C 1
ATOM 1989 O O . VAL A 1 269 ? 19.379 -3.340 -3.877 1.00 92.94 269 VAL A O 1
ATOM 1992 N N . PRO A 1 270 ? 18.956 -5.510 -4.301 1.00 91.25 270 PRO A N 1
ATOM 1993 C CA . PRO A 1 270 ? 19.940 -5.605 -5.389 1.00 91.25 270 PRO A CA 1
ATOM 1994 C C . PRO A 1 270 ? 19.662 -4.673 -6.577 1.00 91.25 270 PRO A C 1
ATOM 1996 O O . PRO A 1 270 ? 20.541 -4.435 -7.399 1.00 91.25 270 PRO A O 1
ATOM 1999 N N . HIS A 1 271 ? 18.435 -4.161 -6.679 1.00 89.56 271 HIS A N 1
ATOM 2000 C CA . HIS A 1 271 ? 17.986 -3.255 -7.733 1.00 89.56 271 HIS A CA 1
ATOM 2001 C C . HIS A 1 271 ? 17.931 -1.794 -7.264 1.00 89.56 271 HIS A C 1
ATOM 2003 O O . HIS A 1 271 ? 17.475 -0.920 -8.005 1.00 89.56 271 HIS A O 1
ATOM 2009 N N . SER A 1 272 ? 18.383 -1.507 -6.044 1.00 92.00 272 SER A N 1
ATOM 2010 C CA . SER A 1 272 ? 18.401 -0.143 -5.529 1.00 92.00 272 SER A CA 1
ATOM 2011 C C . SER A 1 272 ? 19.509 0.704 -6.152 1.00 92.00 272 SER A C 1
ATOM 2013 O O . SER A 1 272 ? 20.502 0.188 -6.677 1.00 92.00 272 SER A O 1
ATOM 2015 N N . THR A 1 273 ? 19.364 2.024 -6.062 1.00 90.75 273 THR A N 1
ATOM 2016 C CA . THR A 1 273 ? 20.373 2.995 -6.517 1.00 90.75 273 THR A CA 1
ATOM 2017 C C . THR A 1 273 ? 21.747 2.764 -5.877 1.00 90.75 273 THR A C 1
ATOM 2019 O O . THR A 1 273 ? 22.762 2.900 -6.561 1.00 90.75 273 THR A O 1
ATOM 2022 N N . ALA A 1 274 ? 21.800 2.316 -4.616 1.00 89.56 274 ALA A N 1
ATOM 2023 C CA . ALA A 1 274 ? 23.039 1.962 -3.914 1.00 89.56 274 ALA A CA 1
ATOM 2024 C C . ALA A 1 274 ? 23.809 0.800 -4.576 1.00 89.56 274 ALA A C 1
ATOM 2026 O O . ALA A 1 274 ? 25.035 0.759 -4.516 1.00 89.56 274 ALA A O 1
ATOM 2027 N N . HIS A 1 275 ? 23.105 -0.102 -5.266 1.00 89.31 275 HIS A N 1
ATOM 2028 C CA . HIS A 1 275 ? 23.675 -1.231 -6.009 1.00 89.31 275 HIS A CA 1
ATOM 2029 C C . HIS A 1 275 ? 23.774 -0.969 -7.521 1.00 89.31 275 HIS A C 1
ATOM 2031 O O . HIS A 1 275 ? 23.954 -1.889 -8.320 1.00 89.31 275 HIS A O 1
ATOM 2037 N N . GLY A 1 276 ? 23.648 0.293 -7.942 1.00 87.06 276 GLY A N 1
ATOM 2038 C CA . GLY A 1 276 ? 23.686 0.677 -9.352 1.00 87.06 276 GLY A CA 1
ATOM 2039 C C . GLY A 1 276 ? 22.417 0.320 -10.132 1.00 87.06 276 GLY A C 1
ATOM 2040 O O . GLY A 1 276 ? 22.458 0.300 -11.366 1.00 87.06 276 GLY A O 1
ATOM 2041 N N . GLY A 1 277 ? 21.315 0.027 -9.437 1.00 88.06 277 GLY A N 1
ATOM 2042 C CA . GLY A 1 277 ? 19.970 -0.047 -10.000 1.00 88.06 277 GLY A CA 1
ATOM 2043 C C . GLY A 1 277 ? 19.269 1.318 -10.030 1.00 88.06 277 GLY A C 1
ATOM 2044 O O . GLY A 1 277 ? 19.912 2.363 -9.970 1.00 88.06 277 GLY A O 1
ATOM 2045 N N . LEU A 1 278 ? 17.944 1.302 -10.170 1.00 87.62 278 LEU A N 1
ATOM 2046 C CA . LEU A 1 278 ? 17.081 2.487 -10.264 1.00 87.62 278 LEU A CA 1
ATOM 2047 C C . LEU A 1 278 ? 16.195 2.685 -9.037 1.00 87.62 278 LEU A C 1
ATOM 2049 O O . LEU A 1 278 ? 15.753 3.807 -8.812 1.00 87.62 278 LEU A O 1
ATOM 2053 N N . ILE A 1 279 ? 15.899 1.626 -8.280 1.00 89.56 279 ILE A N 1
ATOM 2054 C CA . ILE A 1 279 ? 14.898 1.701 -7.212 1.00 89.56 279 ILE A CA 1
ATOM 2055 C C . ILE A 1 279 ? 15.428 2.597 -6.099 1.00 89.56 279 ILE A C 1
ATOM 2057 O O . ILE A 1 279 ? 16.515 2.383 -5.558 1.00 89.56 279 ILE A O 1
ATOM 2061 N N . ASP A 1 280 ? 14.648 3.608 -5.757 1.00 91.12 280 ASP A N 1
ATOM 2062 C CA . ASP A 1 280 ? 14.908 4.413 -4.583 1.00 91.12 280 ASP A CA 1
ATOM 2063 C C . ASP A 1 280 ? 14.521 3.622 -3.334 1.00 91.12 280 ASP A C 1
ATOM 2065 O O . ASP A 1 280 ? 13.345 3.360 -3.081 1.00 91.12 280 ASP A O 1
ATOM 2069 N N . PHE A 1 281 ? 15.522 3.156 -2.589 1.00 92.50 281 PHE A N 1
ATOM 2070 C CA . PHE A 1 281 ? 15.265 2.304 -1.438 1.00 92.50 281 PHE A CA 1
ATOM 2071 C C . PHE A 1 281 ? 14.681 3.139 -0.284 1.00 92.50 281 PHE A C 1
ATOM 2073 O O . PHE A 1 281 ? 15.300 4.131 0.108 1.00 92.50 281 PHE A O 1
ATOM 2080 N N . PRO A 1 282 ? 13.532 2.755 0.305 1.00 94.00 282 PRO A N 1
ATOM 2081 C CA . PRO A 1 282 ? 12.797 3.606 1.243 1.00 94.00 282 PRO A CA 1
ATOM 2082 C C . PRO A 1 282 ? 13.353 3.546 2.676 1.00 94.00 282 PRO A C 1
ATOM 2084 O O . PRO A 1 282 ? 12.634 3.258 3.632 1.00 94.00 282 PRO A O 1
ATOM 2087 N N . GLU A 1 283 ? 14.647 3.813 2.846 1.00 93.75 283 GLU A N 1
ATOM 2088 C CA . GLU A 1 283 ? 15.356 3.662 4.123 1.00 93.75 283 GLU A CA 1
ATOM 2089 C C . GLU A 1 283 ? 14.737 4.505 5.247 1.00 93.75 283 GLU A C 1
ATOM 2091 O O . GLU A 1 283 ? 14.417 3.973 6.307 1.00 93.75 283 GLU A O 1
ATOM 2096 N N . ALA A 1 284 ? 14.459 5.789 4.996 1.00 93.38 284 ALA A N 1
ATOM 2097 C CA . ALA A 1 284 ? 13.878 6.678 6.004 1.00 93.38 284 ALA A CA 1
ATOM 2098 C C . ALA A 1 284 ? 12.499 6.199 6.500 1.00 93.38 284 ALA A C 1
ATOM 2100 O O . ALA A 1 284 ? 12.203 6.261 7.700 1.00 93.38 284 ALA A O 1
ATOM 2101 N N . ALA A 1 285 ? 11.651 5.710 5.585 1.00 95.38 285 ALA A N 1
ATOM 2102 C CA . ALA A 1 285 ? 10.340 5.162 5.928 1.00 95.38 285 ALA A CA 1
ATOM 2103 C C . ALA A 1 285 ? 10.487 3.899 6.785 1.00 95.38 285 ALA A C 1
ATOM 2105 O O . ALA A 1 285 ? 9.827 3.783 7.816 1.00 95.38 285 ALA A O 1
ATOM 2106 N N . LEU A 1 286 ? 11.402 2.997 6.417 1.00 96.31 286 LEU A N 1
ATOM 2107 C CA . LEU A 1 286 ? 11.699 1.783 7.182 1.00 96.31 286 LEU A CA 1
ATOM 2108 C C . LEU A 1 286 ? 12.248 2.098 8.578 1.00 96.31 286 LEU A C 1
ATOM 2110 O O . LEU A 1 286 ? 11.801 1.501 9.556 1.00 96.31 286 LEU A O 1
ATOM 2114 N N . ASP A 1 287 ? 13.161 3.060 8.699 1.00 95.56 287 ASP A N 1
ATOM 2115 C CA . ASP A 1 287 ? 13.666 3.519 9.996 1.00 95.56 287 ASP A CA 1
ATOM 2116 C C . ASP A 1 287 ? 12.540 4.011 10.905 1.00 95.56 287 ASP A C 1
ATOM 2118 O O . ASP A 1 287 ? 12.518 3.702 12.096 1.00 95.56 287 ASP A O 1
ATOM 2122 N N . SER A 1 288 ? 11.570 4.723 10.331 1.00 96.69 288 SER A N 1
ATOM 2123 C CA . SER A 1 288 ? 10.402 5.203 11.069 1.00 96.69 288 SER A CA 1
ATOM 2124 C C . SER A 1 288 ? 9.464 4.057 11.449 1.00 96.69 288 SER A C 1
ATOM 2126 O O . SER A 1 288 ? 9.068 3.961 12.609 1.00 96.69 288 SER A O 1
ATOM 2128 N N . ILE A 1 289 ? 9.158 3.150 10.517 1.00 97.50 289 ILE A N 1
ATOM 2129 C CA . ILE A 1 289 ? 8.313 1.966 10.744 1.00 97.50 289 ILE A CA 1
ATOM 2130 C C . ILE A 1 289 ? 8.838 1.120 11.907 1.00 97.50 289 ILE A C 1
ATOM 2132 O O . ILE A 1 289 ? 8.074 0.769 12.805 1.00 97.50 289 ILE A O 1
ATOM 2136 N N . TYR A 1 290 ? 10.138 0.818 11.904 1.00 96.88 290 TYR A N 1
ATOM 2137 C CA . TYR A 1 290 ? 10.778 -0.033 12.911 1.00 96.88 290 TYR A CA 1
ATOM 2138 C C . TYR A 1 290 ? 11.348 0.742 14.101 1.00 96.88 290 TYR A C 1
ATOM 2140 O O . TYR A 1 290 ? 12.147 0.195 14.862 1.00 96.88 290 TYR A O 1
ATOM 2148 N N . SER A 1 291 ? 10.967 2.006 14.272 1.00 96.25 291 SER A N 1
ATOM 2149 C CA . SER A 1 291 ? 11.252 2.732 15.505 1.00 96.25 291 SER A CA 1
ATOM 2150 C C . SER A 1 291 ? 10.366 2.221 16.646 1.00 96.25 291 SER A C 1
ATOM 2152 O O . SER A 1 291 ? 9.237 1.769 16.421 1.00 96.25 291 SER A O 1
ATOM 2154 N N . ASP A 1 292 ? 10.840 2.375 17.885 1.00 92.44 292 ASP A N 1
ATOM 2155 C CA . ASP A 1 292 ? 10.069 2.070 19.102 1.00 92.44 292 ASP A CA 1
ATOM 2156 C C . ASP A 1 292 ? 8.715 2.799 19.136 1.00 92.44 292 ASP A C 1
ATOM 2158 O O . ASP A 1 292 ? 7.764 2.356 19.783 1.00 92.44 292 ASP A O 1
ATOM 2162 N N . GLU A 1 293 ? 8.620 3.927 18.427 1.00 94.19 293 GLU A N 1
ATOM 2163 C CA . GLU A 1 293 ? 7.421 4.746 18.362 1.00 94.19 293 GLU A CA 1
ATOM 2164 C C . GLU A 1 293 ? 6.260 4.065 17.620 1.00 94.19 293 GLU A C 1
ATOM 2166 O O . GLU A 1 293 ? 5.101 4.252 18.015 1.00 94.19 293 GLU A O 1
ATOM 2171 N N . PHE A 1 294 ? 6.549 3.322 16.547 1.00 96.62 294 PHE A N 1
ATOM 2172 C CA . PHE A 1 294 ? 5.531 2.828 15.616 1.00 96.62 294 PHE A CA 1
ATOM 2173 C C . PHE A 1 294 ? 5.396 1.312 15.606 1.00 96.62 294 PHE A C 1
ATOM 2175 O O . PHE A 1 294 ? 4.270 0.815 15.519 1.00 96.62 294 PHE A O 1
ATOM 2182 N N . ILE A 1 295 ? 6.493 0.567 15.754 1.00 95.62 295 ILE A N 1
ATOM 2183 C CA . ILE A 1 295 ? 6.450 -0.892 15.611 1.00 95.62 295 ILE A CA 1
ATOM 2184 C C . ILE A 1 295 ? 5.543 -1.557 16.658 1.00 95.62 295 ILE A C 1
ATOM 2186 O O . ILE A 1 295 ? 4.846 -2.532 16.372 1.00 95.62 295 ILE A O 1
ATOM 2190 N N . GLY A 1 296 ? 5.436 -0.944 17.841 1.00 96.56 296 GLY A N 1
ATOM 2191 C CA . GLY A 1 296 ? 4.564 -1.405 18.916 1.00 96.56 296 GLY A CA 1
ATOM 2192 C C . GLY A 1 296 ? 3.068 -1.414 18.566 1.00 96.56 296 GLY A C 1
ATOM 2193 O O . GLY A 1 296 ? 2.298 -2.104 19.242 1.00 96.56 296 GLY A O 1
ATOM 2194 N N . GLU A 1 297 ? 2.620 -0.682 17.538 1.00 98.12 297 GLU A N 1
ATOM 2195 C CA . GLU A 1 297 ? 1.229 -0.761 17.068 1.00 98.12 297 GLU A CA 1
ATOM 2196 C C . GLU A 1 297 ? 0.923 -2.115 16.409 1.00 98.12 297 GLU A C 1
ATOM 2198 O O . GLU A 1 297 ? -0.187 -2.622 16.571 1.00 98.12 297 GLU A O 1
ATOM 2203 N N . LEU A 1 298 ? 1.902 -2.748 15.753 1.00 97.81 298 LEU A N 1
ATOM 2204 C CA . LEU A 1 298 ? 1.757 -4.106 15.217 1.00 97.81 298 LEU A CA 1
ATOM 2205 C C . LEU A 1 298 ? 1.762 -5.153 16.324 1.00 97.81 298 LEU A C 1
ATOM 2207 O O . LEU A 1 298 ? 0.914 -6.047 16.316 1.00 97.81 298 LEU A O 1
ATOM 2211 N N . ASP A 1 299 ? 2.654 -5.004 17.308 1.00 97.56 299 ASP A N 1
ATOM 2212 C CA . ASP A 1 299 ? 2.733 -5.909 18.460 1.00 97.56 299 ASP A CA 1
ATOM 2213 C C . ASP A 1 299 ? 1.392 -5.980 19.205 1.00 97.56 299 ASP A C 1
ATOM 2215 O O . ASP A 1 299 ? 0.928 -7.057 19.578 1.00 97.56 299 ASP A O 1
ATOM 2219 N N . ARG A 1 300 ? 0.716 -4.831 19.362 1.00 97.56 300 ARG A N 1
ATOM 2220 C CA . ARG A 1 300 ? -0.614 -4.729 19.999 1.00 97.56 300 ARG A CA 1
ATOM 2221 C C . ARG A 1 300 ? -1.713 -5.474 19.249 1.00 97.56 300 ARG A C 1
ATOM 2223 O O . ARG A 1 300 ? -2.719 -5.828 19.860 1.00 97.56 300 ARG A O 1
ATOM 2230 N N . LEU A 1 301 ? -1.531 -5.686 17.950 1.00 97.56 301 LEU A N 1
ATOM 2231 C CA . LEU A 1 301 ? -2.467 -6.387 17.075 1.00 97.56 301 LEU A CA 1
ATOM 2232 C C . LEU A 1 301 ? -2.014 -7.822 16.761 1.00 97.56 301 LEU A C 1
ATOM 2234 O O . LEU A 1 301 ? -2.696 -8.524 16.019 1.00 97.56 301 LEU A O 1
ATOM 2238 N N . GLY A 1 302 ? -0.877 -8.267 17.309 1.00 97.56 302 GLY A N 1
ATOM 2239 C CA . GLY A 1 302 ? -0.310 -9.587 17.031 1.00 97.56 302 GLY A CA 1
ATOM 2240 C C . GLY A 1 302 ? 0.171 -9.766 15.587 1.00 97.56 302 GLY A C 1
ATOM 2241 O O . GLY A 1 302 ? 0.247 -10.898 15.108 1.00 97.56 302 GLY A O 1
ATOM 2242 N N . ILE A 1 303 ? 0.476 -8.672 14.882 1.00 98.12 303 ILE A N 1
ATOM 2243 C CA . ILE A 1 303 ? 1.023 -8.715 13.523 1.00 98.12 303 ILE A CA 1
ATOM 2244 C C . ILE A 1 303 ? 2.528 -8.955 13.618 1.00 98.12 303 ILE A C 1
ATOM 2246 O O . ILE A 1 303 ? 3.261 -8.174 14.216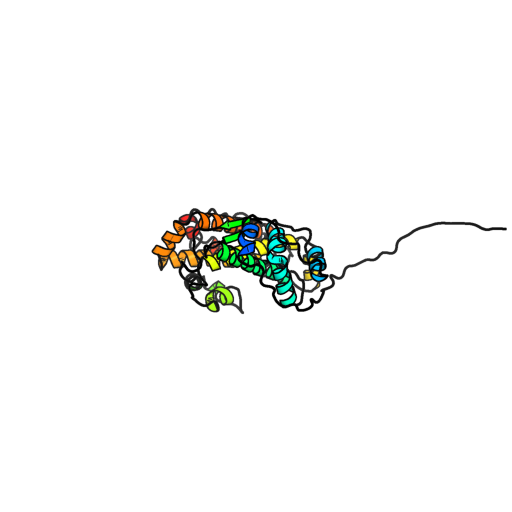 1.00 98.12 303 ILE A O 1
ATOM 2250 N N . ARG A 1 304 ? 2.995 -10.046 13.015 1.00 97.44 304 ARG A N 1
ATOM 2251 C CA . ARG A 1 304 ? 4.416 -10.379 12.914 1.00 97.44 304 ARG A CA 1
ATOM 2252 C C . ARG A 1 304 ? 5.094 -9.461 11.908 1.00 97.44 304 ARG A C 1
ATOM 2254 O O . ARG A 1 304 ? 4.584 -9.293 10.798 1.00 97.44 304 ARG A O 1
ATOM 2261 N N . HIS A 1 305 ? 6.261 -8.969 12.293 1.00 95.62 305 HIS A N 1
ATOM 2262 C CA . HIS A 1 305 ? 7.137 -8.112 11.504 1.00 95.62 305 HIS A CA 1
ATOM 2263 C C . HIS A 1 305 ? 8.587 -8.579 11.660 1.00 95.62 305 HIS A C 1
ATOM 2265 O O . HIS A 1 305 ? 8.952 -9.189 12.670 1.00 95.62 305 HIS A O 1
ATOM 2271 N N . ASP A 1 306 ? 9.401 -8.348 10.634 1.00 90.94 306 ASP A N 1
ATOM 2272 C CA . ASP A 1 306 ? 10.825 -8.667 10.639 1.00 90.94 306 ASP A CA 1
ATOM 2273 C C . ASP A 1 306 ? 11.615 -7.634 9.835 1.00 90.94 306 ASP A C 1
ATOM 2275 O O . ASP A 1 306 ? 11.517 -7.550 8.613 1.00 90.94 306 ASP A O 1
ATOM 2279 N N . ARG A 1 307 ? 12.466 -6.876 10.531 1.00 86.62 307 ARG A N 1
ATOM 2280 C CA . ARG A 1 307 ? 13.363 -5.910 9.890 1.00 86.62 307 ARG A CA 1
ATOM 2281 C C . ARG A 1 307 ? 14.511 -6.581 9.124 1.00 86.62 307 ARG A C 1
ATOM 2283 O O . ARG A 1 307 ? 15.190 -5.937 8.320 1.00 86.62 307 ARG A O 1
ATOM 2290 N N . ARG A 1 308 ? 14.814 -7.856 9.395 1.00 81.69 308 ARG A N 1
ATOM 2291 C CA . ARG A 1 308 ? 15.982 -8.531 8.810 1.00 81.69 308 ARG A CA 1
ATOM 2292 C C . ARG A 1 308 ? 15.847 -8.597 7.288 1.00 81.69 308 ARG A C 1
ATOM 2294 O O . ARG A 1 308 ? 14.877 -9.118 6.758 1.00 81.69 308 ARG A O 1
ATOM 2301 N N . GLY A 1 309 ? 16.865 -8.096 6.590 1.00 73.44 309 GLY A N 1
ATOM 2302 C CA . GLY A 1 309 ? 16.896 -8.041 5.123 1.00 73.44 309 GLY A CA 1
ATOM 2303 C C . GLY A 1 309 ? 16.389 -6.727 4.518 1.00 73.44 309 GLY A C 1
ATOM 2304 O O . GLY A 1 309 ? 16.536 -6.538 3.318 1.00 73.44 309 GLY A O 1
ATOM 2305 N N . LEU A 1 310 ? 15.876 -5.794 5.328 1.00 83.31 310 LEU A N 1
ATOM 2306 C CA . LEU A 1 310 ? 15.422 -4.465 4.891 1.00 83.31 310 LEU A CA 1
ATOM 2307 C C . LEU A 1 310 ? 16.525 -3.410 5.025 1.00 83.31 310 LEU A C 1
ATOM 2309 O O . LEU A 1 310 ? 16.326 -2.360 5.632 1.00 83.31 310 LEU A O 1
ATOM 2313 N N . VAL A 1 311 ? 17.724 -3.718 4.529 1.00 77.31 311 VAL A N 1
ATOM 2314 C CA . VAL A 1 311 ? 18.878 -2.815 4.618 1.00 77.31 311 VAL A CA 1
ATOM 2315 C C . VAL A 1 311 ? 19.575 -2.771 3.261 1.00 77.31 311 VAL A C 1
ATOM 2317 O O . VAL A 1 311 ? 20.006 -3.829 2.793 1.00 77.31 311 VAL A O 1
ATOM 2320 N N . PRO A 1 312 ? 19.740 -1.589 2.646 1.00 66.50 312 PRO A N 1
ATOM 2321 C CA . PRO A 1 312 ? 20.555 -1.447 1.454 1.00 66.50 312 PRO A CA 1
ATOM 2322 C C . PRO A 1 312 ? 22.021 -1.455 1.910 1.00 66.50 312 PRO A C 1
ATOM 2324 O O . PRO A 1 312 ? 22.522 -0.467 2.439 1.00 66.50 312 PRO A O 1
ATOM 2327 N N . ARG A 1 313 ? 22.706 -2.600 1.823 1.00 59.59 313 ARG A N 1
ATOM 2328 C CA . ARG A 1 313 ? 24.132 -2.690 2.188 1.00 59.59 313 ARG A CA 1
ATOM 2329 C C . ARG A 1 313 ? 24.970 -2.734 0.917 1.00 59.59 313 ARG A C 1
ATOM 2331 O O . ARG A 1 313 ? 24.753 -3.686 0.185 1.00 59.59 313 ARG A O 1
ATOM 2338 N N . PRO A 1 314 ? 25.904 -1.797 0.687 1.00 52.94 314 PRO A N 1
ATOM 2339 C CA . PRO A 1 314 ? 26.720 -1.742 -0.529 1.00 52.94 314 PRO A CA 1
ATOM 2340 C C . PRO A 1 314 ? 27.537 -3.015 -0.785 1.00 52.94 314 PRO A C 1
ATOM 2342 O O . PRO A 1 314 ? 27.972 -3.659 0.200 1.00 52.94 314 PRO A O 1
#

Foldseek 3Di:
DDDDDDDDDDDDDPDDDDLPFDFDDADDQDLQDDLVCLVCLQVLHFADAQDPPPLSVSVCVLQPPQLFLLSVLLRRRQVSQLSNQCNVVRTDALFSNLVSQLVSQLSSQVVNCVNVVQFTWGQARSHIQTWPDGQLPAWALLLLVVQDDPVVVDDDDDPCCVLNNPDDRGSNRGPSVLLSQLRSLLSSLSSSLSSLPDVSQVNVVVVVQLADCHSLVSNLVSLLSNLSSLVSCVVPPVVSNVVCLPTVSNLVSVLVSQVSSLVSLLSCLCQDSLNVHHYPRNVVSLCSCPDPSRVVSCVSSVRDHDCPSSDNDD

Sequence (314 aa):
MPRHFIRLAAASLLCAGGAAHAALAPAGAKPLYGRADCARMLAGTPAAPIDRTADGAALLAALPAPQSPQVARTLAGAGDEVLWWLRRNGKIDFDSVATAFHEANHALDMTLSGCAGGKAVYVFEGRAWPTEIVRGSTPPYPIAAAMLPAAFKSGQPGRYQTYLVQTPATSGNDFTTLLDELNAYVGAAQLEQSLASTPLYASFRKDGVVRFDGAVGGSADMMLYVLCYLKAVRLQHPRAYAGLRDSPLALAHLQRLWSAGERVIAASVPHSTAHGGLIDFPEAALDSIYSDEFIGELDRLGIRHDRRGLVPRP

pLDDT: mean 80.47, std 20.5, range [22.34, 98.69]

Radius of gyration: 22.3 Å; chains: 1; bounding box: 55×47×93 Å

Secondary structure (DSSP, 8-state):
---------------------PPPPP-PPPP---GGGHHHHHTTPPPSPS---HHHHHHHHHS-TT-SHHHHHHHHHHHHHHHHHHHHHTS-SHHHHHHHHHHHHHHHHHHHHHHTTTEEEEEETTEEEEEEEETTSS--GGGGGGTS-GGGT-SSS-HHIIIIIIS--STTSSHHHHHHHHHHHHHHHHHHHHHHTSHHHHHHHHTT---B--HHHHHHHHHHHHHHHHHHHHHH-HHHHHHHHT-HHHHHHHHHHHHHHHHHHHHHGGGBGGGTSSB---HHHHHHHTSTTTTHHHHTTT-----TT-----